Protein AF-A0AAE0P862-F1 (afdb_monomer)

Sequence (177 aa):
MATCDHIIDPSGDAPTTPPATFLVSSCHLILASPVFNAMLTGKWAESAKTDGKFNLNAEDFDTNALVVVMNVLHLKNRNVPKSISMQMLAKIAIVVDYYQIWETLELASSPWITHLKTTLISIMSPTLTTEIHMIIFTCWVFQDSACFREANKVAILRSREDMHSPPELPIPSDIIG

InterPro domains:
  IPR011333 SKP1/BTB/POZ domain superfamily [G3DSA:3.30.710.10] (2-139)
  IPR011333 SKP1/BTB/POZ domain superfamily [SSF54695] (21-106)

pLDDT: mean 78.79, std 18.02, range [23.92, 97.44]

Solvent-accessible surface area (backbone atoms only — not comparable to full-atom values): 10938 Å² total; per-residue (Å²): 143,83,84,88,77,85,81,78,74,91,64,93,66,74,86,74,74,76,83,87,82,83,91,77,62,63,66,45,42,37,75,59,10,70,50,42,29,49,56,68,69,34,92,64,24,66,84,36,46,58,97,91,38,79,69,80,90,60,87,94,52,61,68,67,34,50,51,42,52,54,25,54,62,66,69,37,58,91,74,40,71,80,67,74,52,71,70,52,48,34,51,33,35,54,55,29,58,73,36,58,29,42,79,80,39,45,79,71,42,48,59,41,51,54,51,49,53,52,49,55,72,73,44,85,49,88,76,47,69,86,49,44,64,48,50,31,50,35,22,54,57,68,66,34,62,70,57,26,53,52,45,47,50,54,53,54,56,48,59,51,59,66,57,75,64,67,81,90,62,95,68,68,76,92,72,75,126

Organism: NCBI:txid330526

Structure (mmCIF, N/CA/C/O backbone):
data_AF-A0AAE0P862-F1
#
_entry.id   AF-A0AAE0P862-F1
#
loop_
_atom_site.group_PDB
_atom_site.id
_atom_site.type_symbol
_atom_site.label_atom_id
_atom_site.label_alt_id
_atom_site.label_comp_id
_atom_site.label_asym_id
_atom_site.label_entity_id
_atom_site.label_seq_id
_atom_site.pdbx_PDB_ins_code
_atom_site.Cartn_x
_atom_site.Cartn_y
_atom_site.Cartn_z
_atom_site.occupancy
_atom_site.B_iso_or_equiv
_atom_site.auth_seq_id
_atom_site.auth_comp_id
_atom_site.auth_asym_id
_atom_site.auth_atom_id
_atom_site.pdbx_PDB_model_num
ATOM 1 N N . MET A 1 1 ? 4.952 11.021 37.638 1.00 42.19 1 MET A N 1
ATOM 2 C CA . MET A 1 1 ? 6.389 11.051 37.974 1.00 42.19 1 MET A CA 1
ATOM 3 C C . MET A 1 1 ? 6.705 9.745 38.688 1.00 42.19 1 MET A C 1
ATOM 5 O O . MET A 1 1 ? 6.232 9.581 39.800 1.00 42.19 1 MET A O 1
ATOM 9 N N . ALA A 1 2 ? 7.358 8.805 37.998 1.00 23.92 2 ALA A N 1
ATOM 10 C CA . ALA A 1 2 ? 7.900 7.529 38.502 1.00 23.92 2 ALA A CA 1
ATOM 11 C C . ALA A 1 2 ? 8.685 6.899 37.326 1.00 23.92 2 ALA A C 1
ATOM 13 O O . ALA A 1 2 ? 8.094 6.689 36.271 1.00 23.92 2 ALA A O 1
ATOM 14 N N . THR A 1 3 ? 10.007 7.098 37.301 1.00 27.52 3 THR A N 1
ATOM 15 C CA . THR A 1 3 ? 11.086 6.116 37.575 1.00 27.52 3 THR A CA 1
ATOM 16 C C . THR A 1 3 ? 11.313 5.116 36.439 1.00 27.52 3 THR A C 1
ATOM 18 O O . THR A 1 3 ? 10.521 4.207 36.219 1.00 27.52 3 THR A O 1
ATOM 21 N N . CYS A 1 4 ? 12.425 5.334 35.727 1.00 30.89 4 CYS A N 1
ATOM 22 C CA . CYS A 1 4 ? 13.049 4.390 34.811 1.00 30.89 4 CYS A CA 1
ATOM 23 C C . CYS A 1 4 ? 13.789 3.324 35.618 1.00 30.89 4 CYS A C 1
ATOM 25 O O . CYS A 1 4 ? 14.704 3.681 36.356 1.00 30.89 4 CYS A O 1
ATOM 27 N N . ASP A 1 5 ? 13.475 2.056 35.383 1.00 32.47 5 ASP A N 1
ATOM 28 C CA . ASP A 1 5 ? 14.405 0.963 35.637 1.00 32.47 5 ASP A CA 1
ATOM 29 C C . ASP A 1 5 ? 14.810 0.382 34.281 1.00 32.47 5 ASP A C 1
ATOM 31 O O . ASP A 1 5 ? 14.000 -0.175 33.539 1.00 32.47 5 ASP A O 1
ATOM 35 N N . HIS A 1 6 ? 16.080 0.584 33.927 1.00 41.25 6 HIS A N 1
ATOM 36 C CA . HIS A 1 6 ? 16.718 -0.103 32.813 1.00 41.25 6 HIS A CA 1
ATOM 37 C C . HIS A 1 6 ? 16.879 -1.575 33.196 1.00 41.25 6 HIS A C 1
ATOM 39 O O . HIS A 1 6 ? 17.812 -1.940 33.910 1.00 41.25 6 HIS A O 1
ATOM 45 N N . ILE A 1 7 ? 15.981 -2.427 32.706 1.00 43.72 7 ILE A N 1
ATOM 46 C CA . ILE A 1 7 ? 16.228 -3.866 32.656 1.00 43.72 7 ILE A CA 1
ATOM 47 C C . ILE A 1 7 ? 17.203 -4.093 31.499 1.00 43.72 7 ILE A C 1
ATOM 49 O O . ILE A 1 7 ? 16.844 -3.949 30.332 1.00 43.72 7 ILE A O 1
ATOM 53 N N . ILE A 1 8 ? 18.460 -4.374 31.837 1.00 42.78 8 ILE A N 1
ATOM 54 C CA . ILE A 1 8 ? 19.444 -4.920 30.904 1.00 42.78 8 ILE A CA 1
ATOM 55 C C . ILE A 1 8 ? 19.169 -6.424 30.835 1.00 42.78 8 ILE A C 1
ATOM 57 O O . ILE A 1 8 ? 19.361 -7.131 31.825 1.00 42.78 8 ILE A O 1
ATOM 61 N N . ASP A 1 9 ? 18.681 -6.892 29.690 1.00 45.12 9 ASP A N 1
ATOM 62 C CA . ASP A 1 9 ? 18.563 -8.318 29.380 1.00 45.12 9 ASP A CA 1
ATOM 63 C C . ASP A 1 9 ? 19.978 -8.922 29.231 1.00 45.12 9 ASP A C 1
ATOM 65 O O . ASP A 1 9 ? 20.789 -8.376 28.478 1.00 45.12 9 ASP A O 1
ATOM 69 N N . PRO A 1 10 ? 20.333 -9.992 29.969 1.00 45.62 10 PRO A N 1
ATOM 70 C CA . PRO A 1 10 ? 21.646 -10.625 29.881 1.00 45.62 10 PRO A CA 1
ATOM 71 C C . PRO A 1 10 ? 21.770 -11.620 28.713 1.00 45.62 10 PRO A C 1
ATOM 73 O O . PRO A 1 10 ? 22.815 -12.259 28.579 1.00 45.62 10 PRO A O 1
ATOM 76 N N . SER A 1 11 ? 20.744 -11.788 27.877 1.00 50.28 11 SER A N 1
ATOM 77 C CA . SER A 1 11 ? 20.839 -12.568 26.645 1.00 50.28 11 SER A CA 1
ATOM 78 C C . SER A 1 11 ? 21.301 -11.670 25.494 1.00 50.28 11 SER A C 1
ATOM 80 O O . SER A 1 11 ? 20.771 -10.588 25.271 1.00 50.28 11 SER A O 1
ATOM 82 N N . GLY A 1 12 ? 22.358 -12.081 24.791 1.00 48.97 12 GLY A N 1
ATOM 83 C CA . GLY A 1 12 ? 22.978 -11.334 23.691 1.00 48.97 12 GLY A CA 1
ATOM 84 C C . GLY A 1 12 ? 22.139 -11.264 22.413 1.00 48.97 12 GLY A C 1
ATOM 85 O O . GLY A 1 12 ? 22.707 -11.357 21.326 1.00 48.97 12 GLY A O 1
ATOM 86 N N . ASP A 1 13 ? 20.824 -11.108 22.531 1.00 49.50 13 ASP A N 1
ATOM 87 C CA . ASP A 1 13 ? 19.968 -10.761 21.410 1.00 49.50 13 ASP A CA 1
ATOM 88 C C . ASP A 1 13 ? 20.059 -9.251 21.163 1.00 49.50 13 ASP A C 1
ATOM 90 O O . ASP A 1 13 ? 20.063 -8.425 22.080 1.00 49.50 13 ASP A O 1
ATOM 94 N N . ALA A 1 14 ? 20.215 -8.884 19.889 1.00 50.91 14 ALA A N 1
ATOM 95 C CA . ALA A 1 14 ? 20.234 -7.494 19.450 1.00 50.91 14 ALA A CA 1
ATOM 96 C C . ALA A 1 14 ? 19.023 -6.746 20.036 1.00 50.91 14 ALA A C 1
ATOM 98 O O . ALA A 1 14 ? 17.965 -7.360 20.162 1.00 50.91 14 ALA A O 1
ATOM 99 N N . PRO A 1 15 ? 19.134 -5.442 20.368 1.00 44.25 15 PRO A N 1
ATOM 100 C CA . PRO A 1 15 ? 18.038 -4.700 20.978 1.00 44.25 15 PRO A CA 1
ATOM 101 C C . PRO A 1 15 ? 16.783 -4.831 20.112 1.00 44.25 15 PRO A C 1
ATOM 103 O O . PRO A 1 15 ? 16.676 -4.209 19.052 1.00 44.25 15 PRO A O 1
ATOM 106 N N . THR A 1 16 ? 15.846 -5.668 20.560 1.00 57.94 16 THR A N 1
ATOM 107 C CA . THR A 1 16 ? 14.546 -5.838 19.927 1.00 57.94 16 THR A CA 1
ATOM 108 C C . THR A 1 16 ? 13.864 -4.492 20.031 1.00 57.94 16 THR A C 1
ATOM 110 O O . THR A 1 16 ? 13.545 -4.017 21.123 1.00 57.94 16 THR A O 1
ATOM 113 N N . THR A 1 17 ? 13.726 -3.822 18.892 1.00 58.22 17 THR A N 1
ATOM 114 C CA . THR A 1 17 ? 13.016 -2.551 18.816 1.00 58.22 17 THR A CA 1
ATOM 115 C C . THR A 1 17 ? 11.616 -2.801 19.381 1.00 58.22 17 THR A C 1
ATOM 117 O O . THR A 1 17 ? 10.996 -3.793 18.993 1.00 58.22 17 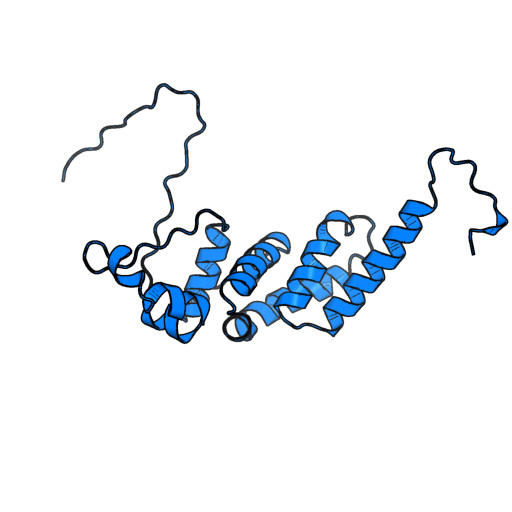THR A O 1
ATOM 120 N N . PRO A 1 18 ? 11.124 -1.986 20.331 1.00 66.69 18 PRO A N 1
ATOM 121 C CA . PRO A 1 18 ? 9.835 -2.254 20.949 1.00 66.69 18 PRO A CA 1
ATOM 122 C C . PRO A 1 18 ? 8.741 -2.313 19.871 1.00 66.69 18 PRO A C 1
ATOM 124 O O . PRO A 1 18 ? 8.782 -1.513 18.927 1.00 66.69 18 PRO A O 1
ATOM 127 N N . PRO A 1 19 ? 7.771 -3.237 19.991 1.00 71.81 19 PRO A N 1
ATOM 128 C CA . PRO A 1 19 ? 6.717 -3.398 19.000 1.00 71.81 19 PRO A CA 1
ATOM 129 C C . PRO A 1 19 ? 5.951 -2.084 18.817 1.00 71.81 19 PRO A C 1
ATOM 131 O O . PRO A 1 19 ? 5.503 -1.449 19.777 1.00 71.81 19 PRO A O 1
ATOM 134 N N . ALA A 1 20 ? 5.820 -1.649 17.564 1.00 81.69 20 ALA A N 1
ATOM 135 C CA . ALA A 1 20 ? 5.121 -0.417 17.233 1.00 81.69 20 ALA A CA 1
ATOM 136 C C . ALA A 1 20 ? 3.610 -0.614 17.409 1.00 81.69 20 ALA A C 1
ATOM 138 O O . ALA A 1 20 ? 3.003 -1.462 16.761 1.00 81.69 20 ALA A O 1
ATOM 139 N N . THR A 1 21 ? 2.993 0.191 18.275 1.00 85.75 21 THR A N 1
ATOM 140 C CA . THR A 1 21 ? 1.539 0.175 18.479 1.00 85.75 21 THR A CA 1
ATOM 141 C C . THR A 1 21 ? 0.897 1.371 17.789 1.00 85.75 21 THR A C 1
ATOM 143 O O . THR A 1 21 ? 1.302 2.516 18.000 1.00 85.75 21 THR A O 1
ATOM 146 N N . PHE A 1 22 ? -0.149 1.117 17.004 1.00 85.25 22 PHE A N 1
ATOM 147 C CA . PHE A 1 22 ? -0.911 2.149 16.306 1.00 85.25 22 PHE A CA 1
ATOM 148 C C . PHE A 1 22 ? -2.313 2.266 16.891 1.00 85.25 22 PHE A C 1
ATOM 150 O O . PHE A 1 22 ? -3.047 1.285 16.961 1.00 85.25 22 PHE A O 1
ATOM 157 N N . LEU A 1 23 ? -2.719 3.484 17.258 1.00 90.75 23 LEU A N 1
ATOM 158 C CA . LEU A 1 23 ? -4.118 3.766 17.565 1.00 90.75 23 LEU A CA 1
ATOM 159 C C . LEU A 1 23 ? -4.807 4.315 16.315 1.00 90.75 23 LEU A C 1
ATOM 161 O O . LEU A 1 23 ? -4.491 5.410 15.842 1.00 90.75 23 LEU A O 1
ATOM 165 N N . VAL A 1 24 ? -5.755 3.542 15.796 1.00 91.44 24 VAL A N 1
ATOM 166 C CA . VAL A 1 24 ? -6.480 3.819 14.553 1.00 91.44 24 VAL A CA 1
ATOM 167 C C . VAL A 1 24 ? -7.987 3.689 14.761 1.00 91.44 24 VAL A C 1
ATOM 169 O O . VAL A 1 24 ? -8.453 3.072 15.717 1.00 91.44 24 VAL A O 1
ATOM 172 N N . SER A 1 25 ? -8.763 4.311 13.880 1.00 93.69 25 SER A N 1
ATOM 173 C CA . SER A 1 25 ? -10.224 4.259 13.906 1.00 93.69 25 SER A CA 1
ATOM 174 C C . SER A 1 25 ? -10.722 3.019 13.177 1.00 93.69 25 SER A C 1
ATOM 176 O O . SER A 1 25 ? -10.521 2.887 11.969 1.00 93.69 25 SER A O 1
ATOM 178 N N . SER A 1 26 ? -11.447 2.153 13.885 1.00 92.44 26 SER A N 1
ATOM 179 C CA . SER A 1 26 ? -12.101 0.983 13.290 1.00 92.44 26 SER A CA 1
ATOM 180 C C . SER A 1 26 ? -13.072 1.362 12.171 1.00 92.44 26 SER A C 1
ATOM 182 O O . SER A 1 26 ? -13.165 0.638 11.190 1.00 92.44 26 SER A O 1
ATOM 184 N N . CYS A 1 27 ? -13.745 2.513 12.268 1.00 93.62 27 CYS A N 1
ATOM 185 C CA . CYS A 1 27 ? -14.682 2.979 11.244 1.00 93.62 27 CYS A CA 1
ATOM 186 C C . CYS A 1 27 ? -13.988 3.203 9.890 1.00 93.62 27 CYS A C 1
ATOM 188 O O . CYS A 1 27 ? -14.463 2.707 8.873 1.00 93.62 27 CYS A O 1
ATOM 190 N N . HIS A 1 28 ? -12.827 3.873 9.876 1.00 96.06 28 HIS A N 1
ATOM 191 C CA . HIS A 1 28 ? -12.066 4.076 8.636 1.00 96.06 28 HIS A CA 1
ATOM 192 C C . HIS A 1 28 ? -11.589 2.748 8.043 1.00 96.06 28 HIS A C 1
ATOM 194 O O . HIS A 1 28 ? -11.668 2.555 6.834 1.00 96.06 28 HIS A O 1
ATOM 200 N N . LEU A 1 29 ? -11.135 1.820 8.892 1.00 95.19 29 LEU A N 1
ATOM 201 C CA . LEU A 1 29 ? -10.683 0.505 8.440 1.00 95.19 29 LEU A CA 1
ATOM 202 C C . LEU A 1 29 ? -11.827 -0.314 7.824 1.00 95.19 29 LEU A C 1
ATOM 204 O O . LEU A 1 29 ? -11.674 -0.835 6.724 1.00 95.19 29 LEU A O 1
ATOM 208 N N . ILE A 1 30 ? -12.974 -0.388 8.509 1.00 94.69 30 ILE A N 1
ATOM 209 C CA . ILE A 1 30 ? -14.168 -1.124 8.062 1.00 94.69 30 ILE A CA 1
ATOM 210 C C . ILE A 1 30 ? -14.682 -0.583 6.725 1.00 94.69 30 ILE A C 1
ATOM 212 O O . ILE A 1 30 ? -15.033 -1.366 5.848 1.00 94.69 30 ILE A O 1
ATOM 216 N N . LEU A 1 31 ? -14.733 0.743 6.570 1.00 95.38 31 LEU A N 1
ATOM 217 C CA . LEU A 1 31 ? -15.232 1.370 5.346 1.00 95.38 31 LEU A CA 1
ATOM 218 C C . LEU A 1 31 ? -14.303 1.148 4.151 1.00 95.38 31 LEU A C 1
ATOM 220 O O . LEU A 1 31 ? -14.787 1.028 3.031 1.00 95.38 31 LEU A O 1
ATOM 224 N N . ALA A 1 32 ? -12.990 1.106 4.380 1.00 95.69 32 ALA A N 1
ATOM 225 C CA . ALA A 1 32 ? -12.017 0.979 3.303 1.00 95.69 32 ALA A CA 1
ATOM 226 C C . ALA A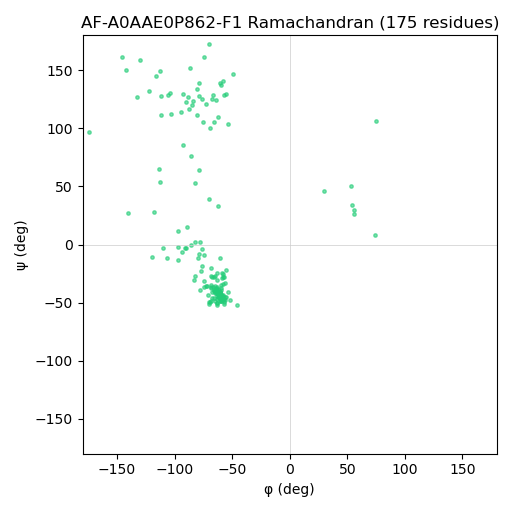 1 32 ? -11.787 -0.468 2.852 1.00 95.69 32 ALA A C 1
ATOM 228 O O . ALA A 1 32 ? -11.443 -0.690 1.696 1.00 95.69 32 ALA A O 1
ATOM 229 N N . SER A 1 33 ? -11.923 -1.445 3.756 1.00 95.88 33 SER A N 1
ATOM 230 C CA . SER A 1 33 ? -11.460 -2.816 3.527 1.00 95.88 33 SE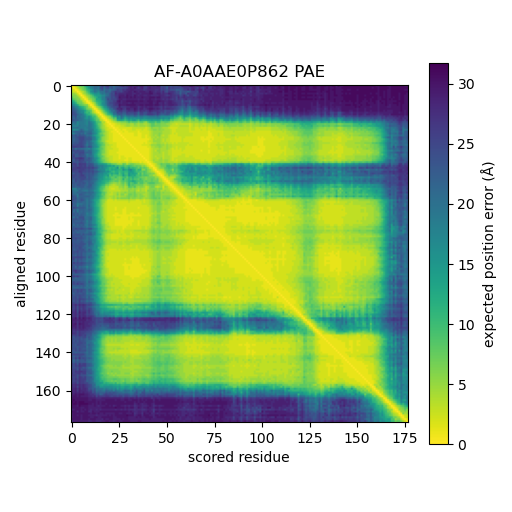R A CA 1
ATOM 231 C C . SER A 1 33 ? -12.515 -3.859 3.894 1.00 95.88 33 SER A C 1
ATOM 233 O O . SER A 1 33 ? -12.942 -3.919 5.054 1.00 95.88 33 SER A O 1
ATOM 235 N N . PRO A 1 34 ? -12.853 -4.784 2.977 1.00 95.06 34 PRO A N 1
ATOM 236 C CA . PRO A 1 34 ? -13.687 -5.932 3.321 1.00 95.06 34 PRO A CA 1
ATOM 237 C C . PRO A 1 34 ? -13.008 -6.852 4.350 1.00 95.06 34 PRO A C 1
ATOM 239 O O . PRO A 1 34 ? -13.687 -7.460 5.179 1.00 95.06 34 PRO A O 1
ATOM 242 N N . VAL A 1 35 ? -11.674 -6.919 4.345 1.00 93.81 35 VAL A N 1
ATOM 243 C CA . VAL A 1 35 ? -10.888 -7.731 5.283 1.00 93.81 35 VAL A CA 1
ATOM 244 C C . VAL A 1 35 ? -10.945 -7.138 6.688 1.00 93.81 35 VAL A C 1
ATOM 246 O O . VAL A 1 35 ? -11.298 -7.851 7.628 1.00 93.81 35 VAL A O 1
ATOM 249 N N . PHE A 1 36 ? -10.703 -5.831 6.851 1.00 93.12 36 PHE A N 1
ATOM 250 C CA . PHE A 1 36 ? -10.887 -5.190 8.157 1.00 93.12 36 PHE A CA 1
ATOM 251 C C . PHE A 1 36 ? -12.343 -5.231 8.617 1.00 93.12 36 PHE A C 1
ATOM 253 O O . PHE A 1 36 ? -12.587 -5.432 9.805 1.00 93.12 36 PHE A O 1
ATOM 260 N N . ASN A 1 37 ? -13.311 -5.091 7.706 1.00 93.31 37 ASN A N 1
ATOM 261 C CA . ASN A 1 37 ? -14.721 -5.254 8.044 1.00 93.31 37 ASN A CA 1
ATOM 262 C C . ASN A 1 37 ? -14.991 -6.635 8.656 1.00 93.31 37 ASN A C 1
ATOM 264 O O . ASN A 1 37 ? -15.527 -6.725 9.760 1.00 93.31 37 ASN A O 1
ATOM 268 N N . ALA A 1 38 ? -14.545 -7.708 8.000 1.00 90.69 38 ALA A N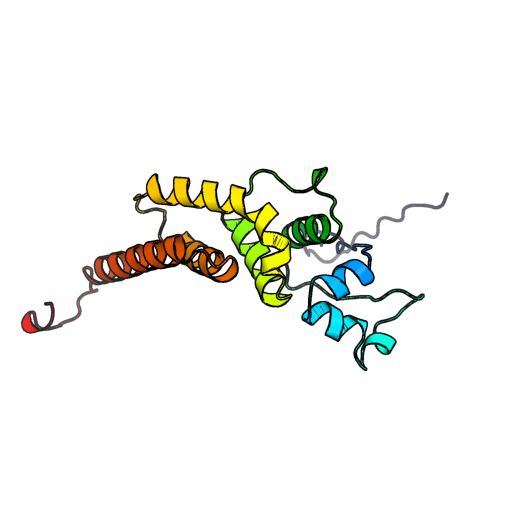 1
ATOM 269 C CA . ALA A 1 38 ? -14.690 -9.065 8.516 1.00 90.69 38 ALA A CA 1
ATOM 270 C C . ALA A 1 38 ? -13.979 -9.260 9.869 1.00 90.69 38 ALA A C 1
ATOM 272 O O . ALA A 1 38 ? -14.543 -9.877 10.773 1.00 90.69 38 ALA A O 1
ATOM 273 N N . MET A 1 39 ? -12.776 -8.698 10.037 1.00 88.38 39 MET A N 1
ATOM 274 C CA . MET A 1 39 ? -12.008 -8.780 11.288 1.00 88.38 39 MET A CA 1
ATOM 275 C C . MET A 1 39 ? -12.680 -8.043 12.457 1.00 88.38 39 MET A C 1
ATOM 277 O O . MET A 1 39 ? -12.671 -8.535 13.582 1.00 88.38 39 MET A O 1
ATOM 281 N N . LEU A 1 40 ? -13.267 -6.870 12.205 1.00 88.25 40 LEU A N 1
ATOM 282 C CA . LEU A 1 40 ? -13.764 -5.961 13.247 1.00 88.25 40 LEU A CA 1
ATOM 283 C C . LEU A 1 40 ? -15.268 -6.096 13.523 1.00 88.25 40 LEU A C 1
ATOM 285 O O . LEU A 1 40 ? -15.753 -5.583 14.531 1.00 88.25 40 LEU A O 1
ATOM 289 N N . THR A 1 41 ? -16.013 -6.778 12.652 1.00 87.00 41 THR A N 1
ATOM 290 C CA . THR A 1 41 ? -17.462 -7.010 12.815 1.00 87.00 41 THR A CA 1
ATOM 291 C C . THR A 1 41 ? -17.838 -8.490 12.897 1.00 87.00 41 THR A C 1
ATOM 293 O O . THR A 1 41 ? -18.971 -8.818 13.246 1.00 87.00 41 THR A O 1
ATOM 296 N N . GLY A 1 42 ? -16.903 -9.398 12.595 1.00 79.75 42 GLY A N 1
ATOM 297 C CA . GLY A 1 42 ? -17.137 -10.838 12.599 1.00 79.75 42 GLY A CA 1
ATOM 298 C C . GLY A 1 42 ? -17.336 -11.439 13.993 1.00 79.75 42 GLY A C 1
ATOM 299 O O . GLY A 1 42 ? -17.109 -10.811 15.021 1.00 79.75 42 GLY A O 1
ATOM 300 N N . LYS A 1 43 ? -17.708 -12.723 14.039 1.00 70.56 43 LYS A N 1
ATOM 301 C CA . LYS A 1 43 ? -17.984 -13.454 15.295 1.00 70.56 43 LYS A CA 1
ATOM 302 C C . LYS A 1 43 ? -16.796 -13.493 16.273 1.00 70.56 43 LYS A C 1
ATOM 304 O O . LYS A 1 43 ? -17.004 -13.628 17.470 1.00 70.56 43 LYS A O 1
ATOM 309 N N . TRP A 1 44 ? -15.571 -13.356 15.765 1.00 64.06 44 TRP A N 1
ATOM 310 C CA . TRP A 1 44 ? -14.321 -13.347 16.542 1.00 64.06 44 TRP A CA 1
ATOM 311 C C . TRP A 1 44 ? -13.886 -11.940 16.987 1.00 64.06 44 TRP A C 1
ATOM 313 O O . TRP A 1 44 ? -12.894 -11.783 17.698 1.00 64.06 44 TRP A O 1
ATOM 323 N N . ALA A 1 45 ? -14.631 -10.907 16.590 1.00 64.31 45 ALA A N 1
ATOM 324 C CA . ALA A 1 45 ? -14.333 -9.516 16.903 1.00 64.31 45 ALA A CA 1
ATOM 325 C C . ALA A 1 45 ? -14.420 -9.256 18.421 1.00 64.31 45 ALA A C 1
ATOM 327 O O . ALA A 1 45 ? -13.591 -8.542 18.979 1.00 64.31 45 ALA A O 1
ATOM 328 N N . GLU A 1 46 ? -15.379 -9.870 19.121 1.00 62.97 46 GLU A N 1
ATOM 329 C CA . GLU A 1 46 ? -15.540 -9.678 20.569 1.00 62.97 46 GLU A CA 1
ATOM 330 C C . GLU A 1 46 ? -14.372 -10.247 21.380 1.00 62.97 46 GLU A C 1
ATOM 332 O O . GLU A 1 46 ? -13.928 -9.597 22.322 1.00 62.97 46 GLU A O 1
ATOM 337 N N . SER A 1 47 ? -13.800 -11.386 20.971 1.00 60.44 47 SER A N 1
ATOM 338 C CA . SER A 1 47 ? -12.598 -11.947 21.609 1.00 60.44 47 SER A CA 1
ATOM 339 C C . SER A 1 47 ? -11.334 -11.114 21.381 1.00 60.44 47 SER A C 1
ATOM 341 O O . SER A 1 47 ? -10.379 -11.243 22.138 1.00 60.44 47 SER A O 1
ATOM 343 N N . ALA A 1 48 ? -11.324 -10.254 20.358 1.00 67.62 48 ALA A N 1
ATOM 344 C CA . ALA A 1 48 ? -10.212 -9.352 20.058 1.00 67.62 48 ALA A CA 1
ATOM 345 C C . ALA A 1 48 ? -10.334 -7.984 20.759 1.00 67.62 48 ALA A C 1
ATOM 347 O O . ALA A 1 48 ? -9.440 -7.141 20.621 1.00 67.62 48 ALA A O 1
ATOM 348 N N . LYS A 1 49 ? -11.435 -7.735 21.489 1.00 72.12 49 LYS A N 1
ATOM 349 C CA . LYS A 1 49 ? -11.635 -6.498 22.249 1.00 72.12 49 LYS A CA 1
ATOM 350 C C . LYS A 1 49 ? -11.046 -6.614 23.651 1.00 72.12 49 LYS A C 1
ATOM 352 O O . LYS A 1 49 ? -11.578 -7.332 24.490 1.00 72.12 49 LYS A O 1
ATOM 357 N N . THR A 1 50 ? -10.041 -5.795 23.935 1.00 71.94 50 THR A N 1
ATOM 358 C CA . THR A 1 50 ? -9.527 -5.567 25.295 1.00 71.94 50 THR A CA 1
ATOM 359 C C . THR A 1 50 ? -9.638 -4.075 25.591 1.00 71.94 50 THR A C 1
ATOM 361 O O . THR A 1 50 ? -9.309 -3.251 24.737 1.00 71.94 50 THR A O 1
ATOM 364 N N . ASP A 1 51 ? -10.171 -3.704 26.756 1.00 74.69 51 ASP A N 1
ATOM 365 C CA . ASP A 1 51 ? -10.396 -2.302 27.160 1.00 74.69 51 ASP A CA 1
ATOM 366 C C . ASP A 1 51 ? -11.216 -1.468 26.155 1.00 74.69 51 ASP A C 1
ATOM 368 O O . ASP A 1 51 ? -10.986 -0.274 25.949 1.00 74.69 51 ASP A O 1
ATOM 372 N N . GLY A 1 52 ? -12.175 -2.108 25.478 1.00 73.31 52 GLY A N 1
ATOM 373 C CA . GLY A 1 52 ? -13.026 -1.462 24.473 1.00 73.31 52 GLY A CA 1
ATOM 374 C C . GLY A 1 52 ? -12.331 -1.167 23.137 1.00 73.31 52 GLY A C 1
ATOM 375 O O . GLY A 1 52 ? -12.930 -0.521 22.277 1.00 73.31 52 GLY A O 1
ATOM 376 N N . LYS A 1 53 ? -11.097 -1.649 22.935 1.00 79.25 53 LYS A N 1
ATOM 377 C CA . LYS A 1 53 ? -10.322 -1.498 21.696 1.00 79.25 53 LYS A CA 1
ATOM 378 C C . LYS A 1 53 ? -10.055 -2.850 21.053 1.00 79.25 53 LYS A C 1
ATOM 380 O O . LYS A 1 53 ? -9.823 -3.832 21.747 1.00 79.25 53 LYS A O 1
ATOM 385 N N . PHE A 1 54 ? -10.051 -2.878 19.726 1.00 79.50 54 PHE A N 1
ATOM 386 C CA . PHE A 1 54 ? -9.590 -4.036 18.968 1.00 79.50 54 PHE A CA 1
ATOM 387 C C . PHE A 1 54 ? -8.068 -4.059 18.919 1.00 79.50 54 PHE A C 1
ATOM 389 O O . PHE A 1 54 ? -7.460 -3.070 18.509 1.00 79.50 54 PHE A O 1
ATOM 396 N N . ASN A 1 55 ? -7.475 -5.191 19.287 1.00 81.12 55 ASN A N 1
ATOM 397 C CA . ASN A 1 55 ? -6.048 -5.428 19.115 1.00 81.12 55 ASN A CA 1
ATOM 398 C C . ASN A 1 55 ? -5.854 -6.345 17.906 1.00 81.12 55 ASN A C 1
ATOM 400 O O . ASN A 1 55 ? -6.270 -7.502 17.927 1.00 81.12 55 ASN A O 1
ATOM 404 N N . LEU A 1 56 ? -5.267 -5.807 16.837 1.00 82.06 56 LEU A N 1
ATOM 405 C CA . LEU A 1 56 ? -4.927 -6.562 15.633 1.00 82.06 56 LEU A CA 1
ATOM 406 C C . LEU A 1 56 ? -3.416 -6.776 15.602 1.00 82.06 56 LEU A C 1
ATOM 408 O O . LEU A 1 56 ? -2.666 -5.810 15.735 1.00 82.06 56 LEU A O 1
ATOM 412 N N . ASN A 1 57 ? -2.986 -8.024 15.412 1.00 82.19 57 ASN A N 1
ATOM 413 C CA . ASN A 1 57 ? -1.583 -8.313 15.145 1.00 82.19 57 ASN A CA 1
ATOM 414 C C . ASN A 1 57 ? -1.265 -8.023 13.670 1.00 82.19 57 ASN A C 1
ATOM 416 O O . ASN A 1 57 ? -2.068 -8.334 12.789 1.00 82.19 57 ASN A O 1
ATOM 420 N N . ALA A 1 58 ? -0.108 -7.418 13.419 1.00 84.94 58 ALA A N 1
ATOM 421 C CA . ALA A 1 58 ? 0.358 -7.029 12.091 1.00 84.94 58 ALA A CA 1
ATOM 422 C C . ALA A 1 58 ? 1.871 -7.279 11.915 1.00 84.94 58 ALA A C 1
ATOM 424 O O . ALA A 1 58 ? 2.525 -6.585 11.141 1.00 84.94 58 ALA A O 1
ATOM 425 N N . GLU A 1 59 ? 2.417 -8.252 12.652 1.00 83.50 59 GLU A N 1
ATOM 426 C CA . GLU A 1 59 ? 3.839 -8.637 12.653 1.00 83.50 59 GLU A CA 1
ATOM 427 C C . GLU A 1 59 ? 4.381 -9.045 11.274 1.00 83.50 59 GLU A C 1
ATOM 429 O O . GLU A 1 59 ? 5.569 -8.873 11.014 1.00 83.50 59 GLU A O 1
ATOM 434 N N . ASP A 1 60 ? 3.519 -9.517 10.369 1.00 88.12 60 ASP A N 1
ATOM 435 C CA . ASP A 1 60 ? 3.911 -9.938 9.018 1.00 88.12 60 ASP A CA 1
ATOM 436 C C . ASP A 1 60 ? 4.221 -8.764 8.068 1.00 88.12 60 ASP A C 1
ATOM 438 O O . ASP A 1 60 ? 4.704 -8.970 6.951 1.00 88.12 60 ASP A O 1
ATOM 442 N N . PHE A 1 61 ? 3.939 -7.522 8.476 1.00 93.06 61 PHE A N 1
ATOM 443 C CA . PHE A 1 61 ? 4.073 -6.346 7.619 1.00 93.06 61 PHE A CA 1
ATOM 444 C C . PHE A 1 61 ? 5.187 -5.406 8.075 1.00 93.06 61 PHE A C 1
ATOM 446 O O . PHE A 1 61 ? 5.454 -5.217 9.259 1.00 93.06 61 PHE A O 1
ATOM 453 N N . ASP A 1 62 ? 5.792 -4.715 7.105 1.00 94.94 62 ASP A N 1
ATOM 454 C CA . ASP A 1 62 ? 6.722 -3.630 7.400 1.00 94.94 62 ASP A CA 1
ATOM 455 C C . ASP A 1 62 ? 6.003 -2.473 8.114 1.00 94.94 62 ASP A C 1
ATOM 457 O O . ASP A 1 62 ? 5.040 -1.891 7.604 1.00 94.94 62 ASP A O 1
ATOM 461 N N . THR A 1 63 ? 6.520 -2.106 9.286 1.00 94.44 63 THR A N 1
ATOM 462 C CA . THR A 1 63 ? 5.974 -1.053 10.147 1.00 94.44 63 THR A CA 1
ATOM 463 C C . THR A 1 63 ? 5.796 0.282 9.421 1.00 94.44 63 THR A C 1
ATOM 465 O O . THR A 1 63 ? 4.784 0.958 9.609 1.00 94.44 63 THR A O 1
ATOM 468 N N . ASN A 1 64 ? 6.744 0.686 8.570 1.00 95.69 64 ASN A N 1
ATOM 469 C CA . ASN A 1 64 ? 6.648 1.962 7.862 1.00 95.69 64 ASN A CA 1
ATOM 470 C C . ASN A 1 64 ? 5.621 1.888 6.726 1.00 95.69 64 ASN A C 1
ATOM 472 O O . ASN A 1 64 ? 4.914 2.867 6.478 1.00 95.69 64 ASN A O 1
ATOM 476 N N . ALA A 1 65 ? 5.518 0.746 6.042 1.00 96.62 65 ALA A N 1
ATOM 477 C CA . ALA A 1 65 ? 4.485 0.533 5.031 1.00 96.62 65 ALA A CA 1
ATOM 478 C C . ALA A 1 65 ? 3.083 0.628 5.655 1.00 96.62 65 ALA A C 1
ATOM 480 O O . ALA A 1 65 ? 2.228 1.347 5.132 1.00 96.62 65 ALA A O 1
ATOM 481 N N . LEU A 1 66 ? 2.881 0.007 6.824 1.00 96.00 66 LEU A N 1
ATOM 482 C CA . LEU A 1 66 ? 1.652 0.154 7.607 1.00 96.00 66 LEU A CA 1
ATOM 483 C C . LEU A 1 66 ? 1.377 1.617 7.959 1.00 96.00 66 LEU A C 1
ATOM 485 O O . LEU A 1 66 ? 0.264 2.084 7.746 1.00 96.00 66 LEU A O 1
ATOM 489 N N . VAL A 1 67 ? 2.371 2.374 8.435 1.00 95.94 67 VAL A N 1
ATOM 490 C CA . VAL A 1 67 ? 2.198 3.808 8.745 1.00 95.94 67 VAL A CA 1
ATOM 491 C C . VAL A 1 67 ? 1.675 4.587 7.539 1.00 95.94 67 VAL A C 1
ATOM 493 O O . VAL A 1 67 ? 0.755 5.396 7.684 1.00 95.94 67 VAL A O 1
ATOM 496 N N . VAL A 1 68 ? 2.232 4.352 6.349 1.00 97.44 68 VAL A N 1
ATOM 497 C CA . VAL A 1 68 ? 1.781 5.025 5.123 1.00 97.44 68 VAL A CA 1
ATOM 498 C C . VAL A 1 68 ? 0.334 4.657 4.809 1.00 97.44 68 VAL A C 1
ATOM 500 O O . VAL A 1 68 ? -0.489 5.557 4.639 1.00 97.44 68 VAL A O 1
ATOM 503 N N . VAL A 1 69 ? 0.004 3.364 4.803 1.00 97.12 69 VAL A N 1
ATOM 504 C CA . VAL A 1 69 ? -1.361 2.882 4.547 1.00 97.12 69 VAL A CA 1
ATOM 505 C C . VAL A 1 69 ? -2.345 3.475 5.553 1.00 97.12 69 VAL A C 1
ATOM 507 O O . VAL A 1 69 ? -3.359 4.048 5.161 1.00 97.12 69 VAL A O 1
ATOM 510 N N . MET A 1 70 ? -2.024 3.436 6.846 1.00 96.75 70 MET A N 1
ATOM 511 C CA . MET A 1 70 ? -2.887 3.983 7.892 1.00 96.75 70 MET A CA 1
ATOM 512 C C . MET A 1 70 ? -3.082 5.493 7.738 1.00 96.75 70 MET A C 1
ATOM 514 O O . MET A 1 70 ? -4.193 5.979 7.947 1.00 96.75 70 MET A O 1
ATOM 518 N N . ASN A 1 71 ? -2.050 6.243 7.339 1.00 97.31 71 ASN A N 1
ATOM 519 C CA . ASN A 1 71 ? -2.196 7.668 7.042 1.00 97.31 71 ASN A CA 1
ATOM 520 C C . ASN A 1 71 ? -3.139 7.916 5.856 1.00 97.31 71 ASN A C 1
ATOM 522 O O . ASN A 1 71 ? -3.956 8.833 5.946 1.00 97.31 71 ASN A O 1
ATOM 526 N N . VAL A 1 72 ? -3.074 7.101 4.796 1.00 97.12 72 VAL A N 1
ATOM 527 C CA . VAL A 1 72 ? -4.003 7.188 3.655 1.00 97.12 72 VAL A CA 1
ATOM 528 C C . VAL A 1 72 ? -5.437 6.893 4.102 1.00 97.12 72 VAL A C 1
ATOM 530 O O . VAL A 1 72 ? -6.314 7.731 3.905 1.00 97.12 72 VAL A O 1
ATOM 533 N N . LEU A 1 73 ? -5.670 5.771 4.795 1.00 96.88 73 LEU A N 1
ATOM 534 C CA . LEU A 1 73 ? -7.005 5.370 5.269 1.00 96.88 73 LEU A CA 1
ATOM 535 C C . LEU A 1 73 ? -7.651 6.407 6.206 1.00 96.88 73 LEU A C 1
ATOM 537 O O . LEU A 1 73 ? -8.870 6.527 6.264 1.00 96.88 73 LEU A O 1
ATOM 541 N N . HIS A 1 74 ? -6.835 7.169 6.939 1.00 96.31 74 HIS A N 1
ATOM 542 C CA . HIS A 1 74 ? -7.291 8.212 7.864 1.00 96.31 74 HIS A CA 1
ATOM 543 C C . HIS A 1 74 ? -7.262 9.623 7.263 1.00 96.31 74 HIS A C 1
ATOM 545 O O . HIS A 1 74 ? -7.375 10.598 8.009 1.00 96.31 74 HIS A O 1
ATOM 551 N N . LEU A 1 75 ? -7.064 9.753 5.947 1.00 95.44 75 LEU A N 1
ATOM 552 C CA . LEU A 1 75 ? -7.005 11.031 5.229 1.00 95.44 75 LEU A CA 1
ATOM 553 C C . LEU A 1 75 ? -5.945 12.002 5.780 1.00 95.44 75 LEU A C 1
ATOM 555 O O . LEU A 1 75 ? -6.028 13.222 5.612 1.00 95.44 75 LEU A O 1
ATOM 559 N N . LYS A 1 76 ? -4.892 11.475 6.412 1.00 95.88 76 LYS A N 1
ATOM 560 C CA . LYS A 1 76 ? -3.748 12.243 6.919 1.00 95.88 76 LYS A CA 1
ATOM 561 C C . LYS A 1 76 ? -2.754 12.517 5.791 1.00 95.88 76 LYS A C 1
ATOM 563 O O . LYS A 1 76 ? -1.561 12.264 5.925 1.00 95.88 76 LYS A O 1
ATOM 568 N N . ASN A 1 77 ? -3.238 13.081 4.684 1.00 92.94 77 ASN A N 1
ATOM 569 C CA . ASN A 1 77 ? -2.489 13.241 3.431 1.00 92.94 77 ASN A CA 1
ATOM 570 C C . ASN A 1 77 ? -1.181 14.035 3.585 1.00 92.94 77 ASN A C 1
ATOM 572 O O . ASN A 1 77 ? -0.227 13.797 2.855 1.00 92.94 77 ASN A O 1
ATOM 576 N N . ARG A 1 78 ? -1.092 14.945 4.567 1.00 95.94 78 ARG A N 1
ATOM 577 C CA . ARG A 1 78 ? 0.155 15.671 4.884 1.00 95.94 78 ARG A CA 1
ATOM 578 C C . ARG A 1 78 ? 1.290 14.756 5.361 1.00 95.94 78 ARG A C 1
ATOM 580 O O . ARG A 1 78 ? 2.448 15.130 5.222 1.00 95.94 78 ARG A O 1
ATOM 587 N N . ASN A 1 79 ? 0.953 13.588 5.901 1.00 96.12 79 ASN A N 1
ATOM 588 C CA . ASN A 1 79 ? 1.898 12.588 6.395 1.00 96.12 79 ASN A CA 1
ATOM 589 C C . ASN A 1 79 ? 2.173 11.484 5.360 1.00 96.12 79 ASN A C 1
ATOM 591 O O . ASN A 1 79 ? 2.949 10.571 5.635 1.00 96.12 79 ASN A O 1
ATOM 595 N N . VAL A 1 80 ? 1.520 11.534 4.195 1.00 96.69 80 VAL A N 1
ATOM 596 C CA . VAL A 1 80 ? 1.742 10.582 3.107 1.00 96.69 80 VAL A CA 1
ATOM 597 C C . VAL A 1 80 ? 2.947 11.065 2.290 1.00 96.69 80 VAL A C 1
ATOM 599 O O . VAL A 1 80 ? 2.944 12.208 1.820 1.00 96.69 80 VAL A O 1
ATOM 602 N N . PRO A 1 81 ? 3.999 10.243 2.121 1.00 95.50 81 PRO A N 1
ATOM 603 C CA . PRO A 1 81 ? 5.170 10.632 1.346 1.00 95.50 81 PRO A CA 1
ATOM 604 C C . PRO A 1 81 ? 4.812 10.939 -0.111 1.00 95.50 81 PRO A C 1
ATOM 606 O O . PRO A 1 81 ? 4.049 10.215 -0.745 1.00 95.50 81 PRO A O 1
ATOM 609 N N . LYS A 1 82 ? 5.407 11.990 -0.681 1.00 91.81 82 LYS A N 1
ATOM 610 C CA . LYS A 1 82 ? 5.212 12.339 -2.103 1.00 91.81 82 LYS A CA 1
ATOM 611 C C . LYS A 1 82 ? 6.012 11.443 -3.051 1.00 91.81 82 LYS A C 1
ATOM 613 O O . LYS A 1 82 ? 5.663 11.314 -4.218 1.00 91.81 82 LYS A O 1
ATOM 618 N N . SER A 1 83 ? 7.079 10.838 -2.545 1.00 91.12 83 SER A N 1
ATOM 619 C CA . SER A 1 83 ? 7.930 9.882 -3.243 1.00 91.12 83 SER A CA 1
ATOM 620 C C . SER A 1 83 ? 8.364 8.794 -2.268 1.00 91.12 83 SER A C 1
ATOM 622 O O . SER A 1 83 ? 8.486 9.038 -1.066 1.00 91.12 83 SER A O 1
ATOM 624 N N . ILE A 1 84 ? 8.585 7.594 -2.792 1.00 93.06 84 ILE A N 1
ATOM 625 C CA . ILE A 1 84 ? 9.035 6.417 -2.046 1.00 93.06 84 ILE A CA 1
ATOM 626 C C . ILE A 1 84 ? 9.956 5.577 -2.935 1.00 93.06 84 ILE A C 1
ATOM 628 O O . ILE A 1 84 ? 9.947 5.723 -4.158 1.00 93.06 84 ILE A O 1
ATOM 632 N N . SER A 1 85 ? 10.749 4.696 -2.324 1.00 91.06 85 SER A N 1
ATOM 633 C CA . SER A 1 85 ? 11.560 3.725 -3.062 1.00 91.06 85 SER A CA 1
ATOM 634 C C . SER A 1 85 ? 10.704 2.591 -3.638 1.00 91.06 85 SER A C 1
ATOM 636 O O . SER A 1 85 ? 9.604 2.320 -3.151 1.00 91.06 85 SER A O 1
ATOM 638 N N . MET A 1 86 ? 11.245 1.878 -4.631 1.00 87.62 86 MET A N 1
ATOM 639 C CA . MET A 1 86 ? 10.614 0.682 -5.205 1.00 87.62 86 MET A CA 1
ATOM 640 C C . MET A 1 86 ? 10.313 -0.376 -4.137 1.00 87.62 86 MET A C 1
ATOM 642 O O . MET A 1 86 ? 9.204 -0.898 -4.061 1.00 87.62 86 MET A O 1
ATOM 646 N N . GLN A 1 87 ? 11.279 -0.633 -3.255 1.00 90.62 87 GLN A N 1
ATOM 647 C CA . GLN A 1 87 ? 11.134 -1.596 -2.162 1.00 90.62 87 GLN A CA 1
ATOM 648 C C . GLN A 1 87 ? 10.017 -1.201 -1.186 1.00 90.62 87 GLN A C 1
ATOM 650 O O . GLN A 1 87 ? 9.247 -2.051 -0.747 1.00 90.62 87 GLN A O 1
ATOM 655 N N . MET A 1 88 ? 9.895 0.090 -0.861 1.00 94.94 88 MET A N 1
ATOM 656 C CA . MET A 1 88 ? 8.822 0.587 0.002 1.00 94.94 88 MET A CA 1
ATOM 657 C C . MET A 1 88 ? 7.452 0.459 -0.672 1.00 94.94 88 MET A C 1
ATOM 659 O O . MET A 1 88 ? 6.488 0.054 -0.028 1.00 94.94 88 MET A O 1
ATOM 663 N N . LEU A 1 89 ? 7.365 0.754 -1.971 1.00 94.25 89 LEU A N 1
ATOM 664 C CA . LEU A 1 89 ? 6.129 0.588 -2.732 1.00 94.25 89 LEU A CA 1
ATOM 665 C C . LEU A 1 89 ? 5.707 -0.884 -2.812 1.00 94.25 89 LEU A C 1
ATOM 667 O O . LEU A 1 89 ? 4.536 -1.181 -2.612 1.00 94.25 89 LEU A O 1
ATOM 671 N N . ALA A 1 90 ? 6.648 -1.810 -2.999 1.00 93.12 90 ALA A N 1
ATOM 672 C CA . ALA A 1 90 ? 6.362 -3.243 -2.965 1.00 93.12 90 ALA A CA 1
ATOM 673 C C . ALA A 1 90 ? 5.828 -3.696 -1.593 1.00 93.12 90 ALA A C 1
ATOM 675 O O . ALA A 1 90 ? 4.840 -4.421 -1.522 1.00 93.12 90 ALA A O 1
ATOM 676 N N . LYS A 1 91 ? 6.422 -3.210 -0.494 1.00 96.25 91 LYS A N 1
ATOM 677 C CA . LYS A 1 91 ? 5.927 -3.471 0.870 1.00 96.25 91 LYS A CA 1
ATOM 678 C C . LYS A 1 91 ? 4.515 -2.921 1.087 1.00 96.25 91 LYS A C 1
ATOM 680 O O . LYS A 1 91 ? 3.678 -3.605 1.665 1.00 96.25 91 LYS A O 1
ATOM 685 N N . ILE A 1 92 ? 4.227 -1.715 0.593 1.00 97.31 92 ILE A N 1
ATOM 686 C CA . ILE A 1 92 ? 2.871 -1.146 0.611 1.00 97.31 92 ILE A CA 1
ATOM 687 C C . ILE A 1 92 ? 1.920 -2.007 -0.229 1.00 97.31 92 ILE A C 1
ATOM 689 O O . ILE A 1 92 ? 0.811 -2.276 0.218 1.00 97.31 92 ILE A O 1
ATOM 693 N N . ALA A 1 93 ? 2.346 -2.477 -1.403 1.00 95.94 93 ALA A N 1
ATOM 694 C CA . ALA A 1 93 ? 1.535 -3.322 -2.275 1.00 95.94 93 ALA A CA 1
ATOM 695 C C . ALA A 1 93 ? 1.115 -4.632 -1.585 1.00 95.94 93 ALA A C 1
ATOM 697 O O . ALA A 1 93 ? -0.032 -5.036 -1.730 1.00 95.94 93 ALA A O 1
ATOM 698 N N . ILE A 1 94 ? 1.986 -5.241 -0.768 1.00 96.88 94 ILE A N 1
ATOM 699 C CA . ILE A 1 94 ? 1.643 -6.428 0.041 1.00 96.88 94 ILE A CA 1
ATOM 700 C C . ILE A 1 94 ? 0.493 -6.115 1.009 1.00 96.88 94 ILE A C 1
ATOM 702 O O . ILE A 1 94 ? -0.478 -6.863 1.086 1.00 96.88 94 ILE A O 1
ATOM 706 N N . VAL A 1 95 ? 0.573 -4.986 1.722 1.00 97.31 95 VAL A N 1
ATOM 707 C CA . VAL A 1 95 ? -0.484 -4.545 2.650 1.00 97.31 95 VAL A CA 1
ATOM 708 C C . VAL A 1 95 ? -1.788 -4.260 1.893 1.00 97.31 95 VAL A C 1
ATOM 710 O O . VAL A 1 95 ? -2.871 -4.622 2.351 1.00 97.31 95 VAL A O 1
ATOM 713 N N . VAL A 1 96 ? -1.686 -3.614 0.729 1.00 96.94 96 VAL A N 1
ATOM 714 C CA . VAL A 1 96 ? -2.829 -3.255 -0.121 1.00 96.94 96 VAL A CA 1
ATOM 715 C C . VAL A 1 96 ? -3.563 -4.481 -0.639 1.00 96.94 96 VAL A C 1
ATOM 717 O O . VAL A 1 96 ? -4.791 -4.507 -0.576 1.00 96.94 96 VAL A O 1
ATOM 720 N N . ASP A 1 97 ? -2.822 -5.464 -1.143 1.00 97.06 97 ASP A N 1
ATOM 721 C CA . ASP A 1 97 ? -3.359 -6.728 -1.639 1.00 97.06 97 ASP A CA 1
ATOM 722 C C . ASP A 1 97 ? -4.040 -7.503 -0.508 1.00 97.06 97 ASP A C 1
ATOM 724 O O . ASP A 1 97 ? -5.221 -7.840 -0.602 1.00 97.06 97 ASP A O 1
ATOM 728 N N . TYR A 1 98 ? -3.341 -7.663 0.622 1.00 96.50 98 TYR A N 1
ATOM 729 C CA . TYR A 1 98 ? -3.851 -8.410 1.768 1.00 96.50 98 TYR A CA 1
ATOM 730 C C . TYR A 1 98 ? -5.155 -7.828 2.318 1.00 96.50 98 TYR A C 1
ATOM 732 O O . TYR A 1 98 ? -6.120 -8.559 2.531 1.00 96.50 98 TYR A O 1
ATOM 740 N N . TYR A 1 99 ? -5.209 -6.509 2.534 1.00 96.06 99 TYR A N 1
ATOM 741 C CA . TYR A 1 99 ? -6.416 -5.849 3.037 1.00 96.06 99 TYR A CA 1
ATOM 742 C C . TYR A 1 99 ? -7.409 -5.467 1.931 1.00 96.06 99 TYR A C 1
ATOM 744 O O . TYR A 1 99 ? -8.478 -4.946 2.245 1.00 96.06 99 TYR A O 1
ATOM 752 N N . GLN A 1 100 ? -7.107 -5.739 0.660 1.00 96.62 100 GLN A N 1
ATOM 753 C CA . GLN A 1 100 ? -7.955 -5.426 -0.496 1.00 96.62 100 GLN A CA 1
ATOM 754 C C . GLN A 1 100 ? -8.376 -3.946 -0.554 1.00 96.62 100 GLN A C 1
ATOM 756 O O . GLN A 1 100 ? -9.553 -3.623 -0.684 1.00 96.62 100 GLN A O 1
ATOM 761 N N . ILE A 1 101 ? -7.403 -3.038 -0.439 1.00 96.62 101 ILE A N 1
ATOM 762 C CA . ILE A 1 101 ? -7.617 -1.575 -0.353 1.00 96.62 101 ILE A CA 1
ATOM 763 C C . ILE A 1 101 ? -6.992 -0.798 -1.520 1.00 96.62 101 ILE A C 1
ATOM 765 O O . ILE A 1 101 ? -6.596 0.359 -1.368 1.00 96.62 101 ILE A O 1
ATOM 769 N N . TRP A 1 102 ? -6.866 -1.426 -2.689 1.00 94.88 102 TRP A N 1
ATOM 770 C CA . TRP A 1 102 ? -6.199 -0.825 -3.849 1.00 94.88 102 TRP A CA 1
ATOM 771 C C . TRP A 1 102 ? -6.907 0.449 -4.338 1.00 94.88 102 TRP A C 1
ATOM 773 O O . TRP A 1 102 ? -6.225 1.445 -4.571 1.00 94.88 102 TRP A O 1
ATOM 783 N N . GLU A 1 103 ? -8.247 0.472 -4.372 1.00 92.81 103 GLU A N 1
ATOM 784 C CA . GLU A 1 103 ? -9.042 1.661 -4.741 1.00 92.81 103 GLU A CA 1
ATOM 785 C C . GLU A 1 103 ? -8.770 2.839 -3.800 1.00 92.81 103 GLU A C 1
ATOM 787 O O . GLU A 1 103 ? -8.578 3.974 -4.229 1.00 92.81 103 GLU A O 1
ATOM 792 N N . THR A 1 104 ? -8.683 2.572 -2.493 1.00 94.00 104 THR A N 1
ATOM 793 C CA . THR A 1 104 ? -8.442 3.629 -1.497 1.00 94.00 104 THR A CA 1
ATOM 794 C C . THR A 1 104 ? -7.043 4.233 -1.639 1.00 94.00 104 THR A C 1
ATOM 796 O O . THR A 1 104 ? -6.829 5.399 -1.301 1.00 94.00 104 THR A O 1
ATOM 799 N N . LEU A 1 105 ? -6.079 3.457 -2.143 1.00 94.56 105 LEU A N 1
ATOM 800 C CA . LEU A 1 105 ? -4.703 3.909 -2.333 1.00 94.56 105 LEU A CA 1
ATOM 801 C C . LEU A 1 105 ? -4.413 4.469 -3.730 1.00 94.56 105 LEU A C 1
ATOM 803 O O . LEU A 1 105 ? -3.336 5.035 -3.905 1.00 94.56 105 LEU A O 1
ATOM 807 N N . GLU A 1 106 ? -5.341 4.384 -4.685 1.00 91.75 106 GLU A N 1
ATOM 808 C CA . GLU A 1 106 ? -5.124 4.755 -6.092 1.00 91.75 106 GLU A CA 1
ATOM 809 C C . GLU A 1 106 ? -4.545 6.171 -6.252 1.00 91.75 106 GLU A C 1
ATOM 811 O O . GLU A 1 106 ? -3.532 6.387 -6.926 1.00 91.75 106 GLU A O 1
ATOM 816 N N . LEU A 1 107 ? -5.137 7.152 -5.565 1.00 91.38 107 LEU A N 1
ATOM 817 C CA . LEU A 1 107 ? -4.689 8.541 -5.659 1.00 91.38 107 LEU A CA 1
ATOM 818 C C . LEU A 1 107 ? -3.303 8.753 -5.033 1.00 91.38 107 LEU A C 1
ATOM 820 O O . LEU A 1 107 ? -2.504 9.540 -5.541 1.00 91.38 107 LEU A O 1
ATOM 824 N N . ALA A 1 108 ? -3.014 8.060 -3.929 1.00 92.38 108 ALA A N 1
ATOM 825 C CA . ALA A 1 108 ? -1.732 8.167 -3.240 1.00 92.38 108 ALA A CA 1
ATOM 826 C C . ALA A 1 108 ? -0.609 7.469 -4.021 1.00 92.38 108 ALA A C 1
ATOM 828 O O . ALA A 1 108 ? 0.519 7.960 -4.039 1.00 92.38 108 ALA A O 1
ATOM 829 N N . SER A 1 109 ? -0.918 6.352 -4.688 1.00 92.50 109 SER A N 1
ATOM 830 C CA . SER A 1 109 ? 0.058 5.521 -5.395 1.00 92.50 109 SER A CA 1
ATOM 831 C C . SER A 1 109 ? 0.400 6.021 -6.794 1.00 92.50 109 SER A C 1
ATOM 833 O O . SER A 1 109 ? 1.527 5.816 -7.246 1.00 92.50 109 SER A O 1
ATOM 835 N N . SER A 1 110 ? -0.507 6.744 -7.453 1.00 91.25 110 SER A N 1
ATOM 836 C CA . SER A 1 110 ? -0.300 7.325 -8.786 1.00 91.25 110 SER A CA 1
ATOM 837 C C . SER A 1 110 ? 1.057 8.041 -8.986 1.00 91.25 110 SER A C 1
ATOM 839 O O . SER A 1 110 ? 1.792 7.683 -9.922 1.00 91.25 110 SER A O 1
ATOM 841 N N . PRO A 1 111 ? 1.482 8.994 -8.124 1.00 90.75 111 PRO A N 1
ATOM 842 C CA . PRO A 1 111 ? 2.788 9.642 -8.275 1.00 90.75 111 PRO A CA 1
ATOM 843 C C . PRO A 1 111 ? 3.961 8.673 -8.077 1.00 90.75 111 PRO A C 1
ATOM 845 O O . PRO A 1 111 ? 4.974 8.785 -8.770 1.00 90.75 111 PRO A O 1
ATOM 848 N N . TRP A 1 112 ? 3.830 7.701 -7.171 1.00 92.31 112 TRP A N 1
ATOM 849 C CA . TRP A 1 112 ? 4.873 6.708 -6.911 1.00 92.31 112 TRP A CA 1
ATOM 850 C C . TRP A 1 112 ? 5.068 5.784 -8.117 1.00 92.31 112 TRP A C 1
ATOM 852 O O . TRP A 1 112 ? 6.194 5.592 -8.572 1.00 92.31 112 TRP A O 1
ATOM 862 N N . ILE A 1 113 ? 3.973 5.290 -8.700 1.00 86.75 113 ILE A N 1
ATOM 863 C CA . ILE A 1 113 ? 3.986 4.430 -9.892 1.00 86.75 113 ILE A CA 1
ATOM 864 C C . ILE A 1 113 ? 4.530 5.189 -11.108 1.00 86.75 113 ILE A C 1
ATOM 866 O O . ILE A 1 113 ? 5.320 4.650 -11.883 1.00 86.75 113 ILE A O 1
ATOM 870 N N . THR A 1 114 ? 4.166 6.462 -11.272 1.00 86.38 114 THR A N 1
ATOM 871 C CA . THR A 1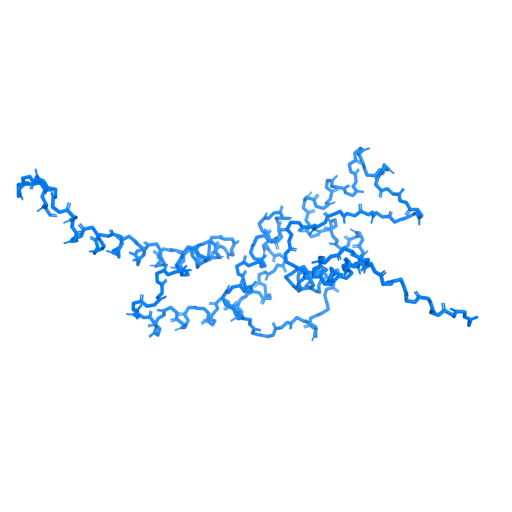 114 ? 4.698 7.303 -12.358 1.00 86.38 114 THR A CA 1
ATOM 872 C C . THR A 1 114 ? 6.219 7.447 -12.265 1.00 86.38 114 THR A C 1
ATOM 874 O O . THR A 1 114 ? 6.930 7.351 -13.272 1.00 86.38 114 THR A O 1
ATOM 877 N N . HIS A 1 115 ? 6.737 7.620 -11.047 1.00 81.31 115 HIS A N 1
ATOM 878 C CA . HIS A 1 115 ? 8.175 7.635 -10.814 1.00 81.31 115 HIS A CA 1
ATOM 879 C C . HIS A 1 115 ? 8.817 6.286 -11.176 1.00 81.31 115 HIS A C 1
ATOM 881 O O . HIS A 1 115 ? 9.809 6.268 -11.903 1.00 81.31 115 HIS A O 1
ATOM 887 N N . LEU A 1 116 ? 8.203 5.159 -10.785 1.00 75.06 116 LEU A N 1
ATOM 888 C CA . LEU A 1 116 ? 8.680 3.821 -11.161 1.00 75.06 116 LEU A CA 1
ATOM 889 C C . LEU A 1 116 ? 8.763 3.613 -12.672 1.00 75.06 116 LEU A C 1
ATOM 891 O O . LEU A 1 116 ? 9.756 3.088 -13.164 1.00 75.06 116 LEU A O 1
ATOM 895 N N . LYS A 1 117 ? 7.742 4.034 -13.423 1.00 74.31 117 LYS A N 1
ATOM 896 C CA . LYS A 1 117 ? 7.737 3.928 -14.890 1.00 74.31 117 LYS A CA 1
ATOM 897 C C . LYS A 1 117 ? 8.896 4.691 -15.520 1.00 74.31 117 LYS A C 1
ATOM 899 O O . LYS A 1 117 ? 9.514 4.208 -16.462 1.00 74.31 117 LYS A O 1
ATOM 904 N N . THR A 1 118 ? 9.208 5.865 -14.981 1.00 74.69 118 THR A N 1
ATOM 905 C CA . THR A 1 118 ? 10.339 6.673 -15.451 1.00 74.69 118 THR A CA 1
ATOM 906 C C . THR A 1 118 ? 11.661 5.946 -15.195 1.00 74.69 118 THR A C 1
ATOM 908 O O . THR A 1 118 ? 12.512 5.882 -16.078 1.00 74.69 118 THR A O 1
ATOM 911 N N . THR A 1 119 ? 11.801 5.325 -14.023 1.00 66.62 119 THR A N 1
ATOM 912 C CA . THR A 1 119 ? 12.940 4.468 -13.667 1.00 66.62 119 THR A CA 1
ATOM 913 C C . THR A 1 119 ? 13.041 3.246 -14.587 1.00 66.62 119 THR A C 1
ATOM 915 O O . THR A 1 119 ? 14.114 2.976 -15.108 1.00 66.62 119 THR A O 1
ATOM 918 N N . LEU A 1 120 ? 11.938 2.551 -14.880 1.00 65.44 120 LEU A N 1
ATOM 919 C CA . LEU A 1 120 ? 11.905 1.424 -15.823 1.00 65.44 120 LEU A CA 1
ATOM 920 C C . LEU A 1 120 ? 12.390 1.803 -17.227 1.00 65.44 120 LEU A C 1
ATOM 922 O O . LEU A 1 120 ? 13.209 1.097 -17.807 1.00 65.44 120 LEU A O 1
ATOM 926 N N . ILE A 1 121 ? 11.893 2.922 -17.758 1.00 64.50 121 ILE A N 1
ATOM 927 C CA . ILE A 1 121 ? 12.245 3.416 -19.097 1.00 64.50 121 ILE A CA 1
ATOM 928 C C . ILE A 1 121 ? 13.708 3.882 -19.140 1.00 64.50 121 ILE A C 1
ATOM 930 O O . ILE A 1 121 ? 14.400 3.665 -20.130 1.00 64.50 121 ILE A O 1
ATOM 934 N N . SER A 1 122 ? 14.190 4.505 -18.061 1.00 60.97 122 SER A N 1
ATOM 935 C CA . SER A 1 122 ? 15.564 5.009 -17.948 1.00 60.97 122 SER A CA 1
ATOM 936 C C . SER A 1 122 ? 16.596 3.890 -17.735 1.00 60.97 122 SER A C 1
ATOM 938 O O . SER A 1 122 ? 17.734 3.988 -18.187 1.00 60.97 122 SER A O 1
ATOM 940 N N . ILE A 1 123 ? 16.202 2.799 -17.070 1.00 54.44 123 ILE A N 1
ATOM 941 C CA . ILE A 1 123 ? 17.095 1.744 -16.578 1.00 54.44 123 ILE A CA 1
ATOM 942 C C . ILE A 1 123 ? 16.841 0.437 -17.337 1.00 54.44 123 ILE A C 1
ATOM 944 O O . ILE A 1 123 ? 16.755 -0.639 -16.751 1.00 54.44 123 ILE A O 1
ATOM 948 N N . MET A 1 124 ? 16.889 0.465 -18.670 1.00 54.38 124 MET A N 1
ATOM 949 C CA . MET A 1 124 ? 17.227 -0.728 -19.477 1.00 54.38 124 MET A CA 1
ATOM 950 C C . MET A 1 124 ? 18.668 -1.244 -19.193 1.00 54.38 124 MET A C 1
ATOM 952 O O . MET A 1 124 ? 19.350 -1.783 -20.056 1.00 54.38 124 MET A O 1
ATOM 956 N N . SER A 1 125 ? 19.131 -1.090 -17.951 1.00 54.12 125 SER A N 1
ATOM 957 C CA . SER A 1 125 ? 20.393 -1.522 -17.377 1.00 54.12 125 SER A CA 1
ATOM 958 C C . SER A 1 125 ? 20.278 -2.967 -16.861 1.00 54.12 125 SER A C 1
ATOM 960 O O . SER A 1 125 ? 19.189 -3.399 -16.446 1.00 54.12 125 SER A O 1
ATOM 962 N N . PRO A 1 126 ? 21.389 -3.721 -16.836 1.00 53.78 126 PRO A N 1
ATOM 963 C CA . PRO A 1 126 ? 21.464 -5.074 -16.277 1.00 53.78 126 PRO A CA 1
ATOM 964 C C . PRO A 1 126 ? 21.119 -5.194 -14.778 1.00 53.78 126 PRO A C 1
ATOM 966 O O . PRO A 1 126 ? 20.905 -6.300 -14.303 1.00 53.78 126 PRO A O 1
ATOM 969 N N . THR A 1 127 ? 21.000 -4.096 -14.022 1.00 53.75 127 THR A N 1
ATOM 970 C CA . THR A 1 127 ? 20.683 -4.116 -12.575 1.00 53.75 127 THR A CA 1
ATOM 971 C C . THR A 1 127 ? 19.200 -4.323 -12.235 1.00 53.75 127 THR A C 1
ATOM 973 O O . THR A 1 127 ? 18.865 -4.571 -11.080 1.00 53.75 127 THR A O 1
ATOM 976 N N . LEU A 1 128 ? 18.295 -4.229 -13.216 1.00 59.59 128 LEU A N 1
ATOM 977 C CA . LEU A 1 128 ? 16.839 -4.286 -12.997 1.00 59.59 128 LEU A CA 1
ATOM 978 C C . LEU A 1 128 ? 16.291 -5.721 -12.790 1.00 59.59 128 LEU A C 1
ATOM 980 O O . LEU A 1 128 ? 15.120 -5.894 -12.461 1.00 59.59 128 LEU A O 1
ATOM 984 N N . THR A 1 129 ? 17.101 -6.768 -12.979 1.00 62.19 129 THR A N 1
ATOM 985 C CA . THR A 1 129 ? 16.678 -8.174 -12.804 1.00 62.19 129 THR A CA 1
ATOM 986 C C . THR A 1 129 ? 16.268 -8.489 -11.369 1.00 62.19 129 THR A C 1
ATOM 988 O O . THR A 1 129 ? 15.257 -9.156 -11.160 1.00 62.19 129 THR A O 1
ATOM 991 N N . THR A 1 130 ? 16.980 -7.955 -10.376 1.00 65.44 130 THR A N 1
ATOM 992 C CA . THR A 1 130 ? 16.702 -8.242 -8.960 1.00 65.44 130 THR A CA 1
ATOM 993 C C . THR A 1 130 ? 15.340 -7.704 -8.512 1.00 65.44 130 THR A C 1
ATOM 995 O O . THR A 1 130 ? 14.715 -8.288 -7.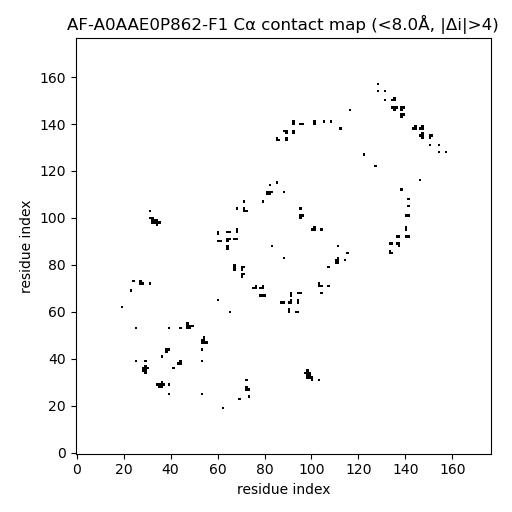634 1.00 65.44 130 THR A O 1
ATOM 998 N N . GLU A 1 131 ? 14.834 -6.634 -9.130 1.00 76.69 131 GLU A N 1
ATOM 999 C CA . GLU A 1 131 ? 13.612 -5.946 -8.684 1.00 76.69 131 GLU A CA 1
ATOM 1000 C C . GLU A 1 131 ? 12.414 -6.138 -9.631 1.00 76.69 131 GLU A C 1
ATOM 1002 O O . GLU A 1 131 ? 11.304 -5.707 -9.316 1.00 76.69 131 GLU A O 1
ATOM 1007 N N . ILE A 1 132 ? 12.584 -6.828 -10.770 1.00 81.31 132 ILE A N 1
ATOM 1008 C CA . ILE A 1 132 ? 11.523 -6.967 -11.785 1.00 81.31 132 ILE A CA 1
ATOM 1009 C C . ILE A 1 132 ? 10.260 -7.646 -11.238 1.00 81.31 132 ILE A C 1
ATOM 1011 O O . ILE A 1 132 ? 9.147 -7.260 -11.591 1.00 81.31 132 ILE A O 1
ATOM 1015 N N . HIS A 1 133 ? 10.410 -8.605 -10.321 1.00 84.81 133 HIS A N 1
ATOM 1016 C CA . HIS A 1 133 ? 9.281 -9.279 -9.680 1.00 84.81 133 HIS A CA 1
ATOM 1017 C C . HIS A 1 133 ? 8.471 -8.318 -8.793 1.00 84.81 133 HIS A C 1
ATOM 1019 O O . HIS A 1 133 ? 7.242 -8.349 -8.823 1.00 84.81 133 HIS A O 1
ATOM 1025 N N . MET A 1 134 ? 9.139 -7.410 -8.069 1.00 87.81 134 MET A N 1
ATOM 1026 C CA . MET A 1 134 ? 8.481 -6.378 -7.259 1.00 87.81 134 MET A CA 1
ATOM 1027 C C . MET A 1 134 ? 7.688 -5.420 -8.146 1.00 87.81 134 MET A C 1
ATOM 1029 O O . MET A 1 134 ? 6.600 -4.982 -7.775 1.00 87.81 134 MET A O 1
ATOM 1033 N N . ILE A 1 135 ? 8.226 -5.104 -9.327 1.00 87.00 135 ILE A N 1
ATOM 1034 C CA . ILE A 1 135 ? 7.593 -4.217 -10.306 1.00 87.00 135 ILE A CA 1
ATOM 1035 C C . ILE A 1 135 ? 6.347 -4.874 -10.886 1.00 87.00 135 ILE A C 1
ATOM 1037 O O . ILE A 1 135 ? 5.282 -4.261 -10.892 1.00 87.00 135 ILE A O 1
ATOM 1041 N N . ILE A 1 136 ? 6.464 -6.129 -11.323 1.00 88.69 136 ILE A N 1
ATOM 1042 C CA . ILE A 1 136 ? 5.335 -6.916 -11.826 1.00 88.69 136 ILE A CA 1
ATOM 1043 C C . ILE A 1 136 ? 4.237 -6.996 -10.760 1.00 88.69 136 ILE A C 1
ATOM 1045 O O . ILE A 1 136 ? 3.088 -6.675 -11.054 1.00 88.69 136 ILE A O 1
ATOM 1049 N N . PHE A 1 137 ? 4.590 -7.349 -9.520 1.00 91.69 137 PHE A N 1
ATOM 1050 C CA . PHE A 1 137 ? 3.634 -7.438 -8.418 1.00 91.69 137 PHE A CA 1
ATOM 1051 C C . PHE A 1 137 ? 2.955 -6.093 -8.130 1.00 91.69 137 PHE A C 1
ATOM 1053 O O . PHE A 1 137 ? 1.732 -6.012 -8.096 1.00 91.69 137 PHE A O 1
ATOM 1060 N N . THR A 1 138 ? 3.728 -5.011 -8.017 1.00 90.81 138 THR A N 1
ATOM 1061 C CA . THR A 1 138 ? 3.198 -3.659 -7.781 1.00 90.81 138 THR A CA 1
ATOM 1062 C C . THR A 1 138 ? 2.236 -3.236 -8.892 1.00 90.81 138 THR A C 1
ATOM 1064 O O . THR A 1 138 ? 1.137 -2.760 -8.615 1.00 90.81 138 THR A O 1
ATOM 1067 N N . CYS A 1 139 ? 2.616 -3.430 -10.157 1.00 89.06 139 CYS A N 1
ATOM 1068 C CA . CYS A 1 139 ? 1.770 -3.051 -11.286 1.00 89.06 139 CYS A CA 1
ATOM 1069 C C . CYS A 1 139 ? 0.505 -3.915 -11.386 1.00 89.06 139 CYS A C 1
ATOM 1071 O O . CYS A 1 139 ? -0.519 -3.425 -11.856 1.00 89.06 139 CYS A O 1
ATOM 1073 N N . TRP A 1 140 ? 0.538 -5.157 -10.896 1.00 92.56 140 TRP A N 1
ATOM 1074 C CA . TRP A 1 140 ? -0.657 -5.986 -10.752 1.00 92.56 140 TRP A CA 1
ATOM 1075 C C . TRP A 1 140 ? -1.593 -5.473 -9.648 1.00 92.56 140 TRP A C 1
ATOM 1077 O O . TRP A 1 140 ? -2.763 -5.222 -9.931 1.00 92.56 140 TRP A O 1
ATOM 1087 N N . VAL A 1 141 ? -1.077 -5.233 -8.434 1.00 94.31 141 VAL A N 1
ATOM 1088 C CA . VAL A 1 141 ? -1.870 -4.754 -7.281 1.00 94.31 141 VAL A CA 1
ATOM 1089 C C . VAL A 1 141 ? -2.564 -3.425 -7.584 1.00 94.31 141 VAL A C 1
ATOM 1091 O O . VAL A 1 141 ? -3.742 -3.253 -7.283 1.00 94.31 141 VAL A O 1
ATOM 1094 N N . PHE A 1 142 ? -1.854 -2.485 -8.211 1.00 89.50 142 PHE A N 1
ATOM 1095 C CA . PHE A 1 142 ? -2.397 -1.166 -8.551 1.00 89.50 142 PHE A CA 1
ATOM 1096 C C . PHE A 1 142 ? -3.072 -1.107 -9.932 1.00 89.50 142 PHE A C 1
ATOM 1098 O O . PHE A 1 142 ? -3.305 -0.019 -10.450 1.00 89.50 142 PHE A O 1
ATOM 1105 N N . GLN A 1 143 ? -3.380 -2.260 -10.535 1.00 89.69 143 GLN A N 1
ATOM 1106 C CA . GLN A 1 143 ? -4.124 -2.384 -11.797 1.00 89.69 143 GLN A CA 1
AT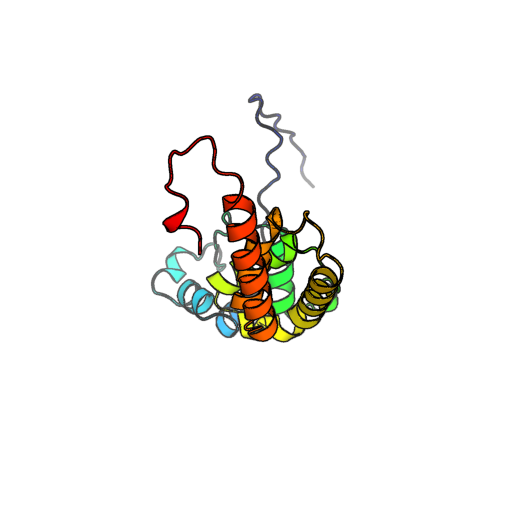OM 1107 C C . GLN A 1 143 ? -3.531 -1.611 -12.994 1.00 89.69 143 GLN A C 1
ATOM 1109 O O . GLN A 1 143 ? -4.225 -1.241 -13.945 1.00 89.69 143 GLN A O 1
ATOM 1114 N N . ASP A 1 144 ? -2.212 -1.428 -13.015 1.00 87.44 144 ASP A N 1
ATOM 1115 C CA . ASP A 1 144 ? -1.502 -0.758 -14.099 1.00 87.44 144 ASP A CA 1
ATOM 1116 C C . ASP A 1 144 ? -1.157 -1.745 -15.221 1.00 87.44 144 ASP A C 1
ATOM 1118 O O . ASP A 1 144 ? -0.022 -2.205 -15.372 1.00 87.44 144 ASP A O 1
ATOM 1122 N N . SER A 1 145 ? -2.163 -2.092 -16.027 1.00 89.06 145 SER A N 1
ATOM 1123 C CA . SER A 1 145 ? -2.037 -3.099 -17.093 1.00 89.06 145 SER A CA 1
ATOM 1124 C C . SER A 1 145 ? -0.923 -2.799 -18.107 1.00 89.06 145 SER A C 1
ATOM 1126 O O . SER A 1 145 ? -0.282 -3.720 -18.624 1.00 89.06 145 SER A O 1
ATOM 1128 N N . ALA A 1 146 ? -0.664 -1.518 -18.388 1.00 85.94 146 ALA A N 1
ATOM 1129 C CA . ALA A 1 146 ? 0.392 -1.096 -19.298 1.00 85.94 146 ALA A CA 1
ATOM 1130 C C . ALA A 1 146 ? 1.778 -1.367 -18.700 1.00 85.94 146 ALA A C 1
ATOM 1132 O O . ALA A 1 146 ? 2.604 -1.994 -19.366 1.00 85.94 146 ALA A O 1
ATOM 1133 N N . CYS A 1 147 ? 2.007 -0.958 -17.446 1.00 83.50 147 CYS A N 1
ATOM 1134 C CA . CYS A 1 147 ? 3.239 -1.280 -16.728 1.00 83.50 147 CYS A CA 1
ATOM 1135 C C . CYS A 1 147 ? 3.426 -2.793 -16.591 1.00 83.50 147 CYS A C 1
ATOM 1137 O O . CYS A 1 147 ? 4.490 -3.315 -16.916 1.00 83.50 147 CYS A O 1
ATOM 1139 N N . PHE A 1 148 ? 2.385 -3.502 -16.147 1.00 87.75 148 PHE A N 1
ATOM 1140 C CA . PHE A 1 148 ? 2.434 -4.939 -15.905 1.00 87.75 148 PHE A CA 1
ATOM 1141 C C . PHE A 1 148 ? 2.869 -5.698 -17.159 1.00 87.75 148 PHE A C 1
ATOM 1143 O O . PHE A 1 148 ? 3.777 -6.527 -17.106 1.00 87.75 148 PHE A O 1
ATOM 1150 N N . ARG A 1 149 ? 2.266 -5.381 -18.310 1.00 88.06 149 ARG A N 1
ATOM 1151 C CA . ARG A 1 149 ? 2.617 -6.006 -19.588 1.00 88.06 149 ARG A CA 1
ATOM 1152 C C . ARG A 1 149 ? 4.072 -5.748 -19.970 1.00 88.06 149 ARG A C 1
ATOM 1154 O O . ARG A 1 149 ? 4.740 -6.666 -20.435 1.00 88.06 149 ARG A O 1
ATOM 1161 N N . GLU A 1 150 ? 4.555 -4.524 -19.798 1.00 83.62 150 GLU A N 1
ATOM 1162 C CA . GLU A 1 150 ? 5.919 -4.169 -20.189 1.00 83.62 150 GLU A CA 1
ATOM 1163 C C . GLU A 1 150 ? 6.965 -4.808 -19.269 1.00 83.62 150 GLU A C 1
ATOM 1165 O O . GLU A 1 150 ? 7.918 -5.417 -19.750 1.00 83.62 150 GLU A O 1
ATOM 1170 N N . ALA A 1 151 ? 6.730 -4.790 -17.956 1.00 82.81 151 ALA A N 1
ATOM 1171 C CA . ALA A 1 151 ? 7.592 -5.455 -16.984 1.00 82.81 151 ALA A CA 1
ATOM 1172 C C . ALA A 1 151 ? 7.674 -6.974 -17.231 1.00 82.81 151 ALA A C 1
ATOM 1174 O O . ALA A 1 151 ? 8.762 -7.548 -17.193 1.00 82.81 151 ALA A O 1
ATOM 1175 N N . ASN A 1 152 ? 6.550 -7.622 -17.569 1.00 85.88 152 ASN A N 1
ATOM 1176 C CA . ASN A 1 152 ? 6.535 -9.044 -17.923 1.00 85.88 152 ASN A CA 1
ATOM 1177 C C . ASN A 1 152 ? 7.326 -9.344 -19.203 1.00 85.88 152 ASN A C 1
ATOM 1179 O O . ASN A 1 152 ? 8.067 -10.324 -19.239 1.00 85.88 152 ASN A O 1
ATOM 1183 N N . LYS A 1 153 ? 7.220 -8.509 -20.247 1.00 85.06 153 LYS A N 1
ATOM 1184 C CA . LYS A 1 153 ? 8.031 -8.689 -21.464 1.00 85.06 153 LYS A CA 1
ATOM 1185 C C . LYS A 1 153 ? 9.524 -8.640 -21.154 1.00 85.06 153 LYS A C 1
ATOM 1187 O O . LYS A 1 153 ? 10.258 -9.507 -21.616 1.00 85.06 153 LYS A O 1
ATOM 1192 N N . VAL A 1 154 ? 9.962 -7.657 -20.362 1.00 80.94 154 VAL A N 1
ATOM 1193 C CA . VAL A 1 154 ? 11.371 -7.521 -19.957 1.00 80.94 154 VAL A CA 1
ATOM 1194 C C . 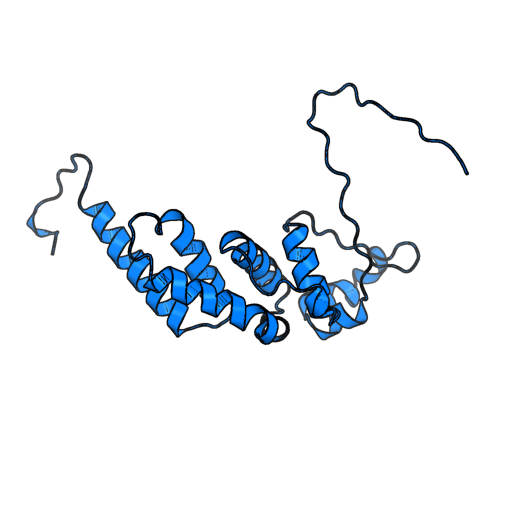VAL A 1 154 ? 11.830 -8.750 -19.171 1.00 80.94 154 VAL A C 1
ATOM 1196 O O . VAL A 1 154 ? 12.895 -9.290 -19.463 1.00 80.94 154 VAL A O 1
ATOM 1199 N N . ALA A 1 155 ? 11.018 -9.227 -18.222 1.00 82.25 155 ALA A N 1
ATOM 1200 C CA . ALA A 1 155 ? 11.324 -10.432 -17.453 1.00 82.25 155 ALA A CA 1
ATOM 1201 C C . ALA A 1 155 ? 11.482 -11.674 -18.351 1.00 82.25 155 ALA A C 1
ATOM 1203 O O . ALA A 1 155 ? 12.447 -12.420 -18.205 1.00 82.25 155 ALA A O 1
ATOM 1204 N N . ILE A 1 156 ? 10.573 -11.868 -19.316 1.00 83.00 156 ILE A N 1
ATOM 1205 C CA . ILE A 1 156 ? 10.608 -13.006 -20.248 1.00 83.00 156 ILE A CA 1
ATOM 1206 C C . ILE A 1 156 ? 11.833 -12.944 -21.165 1.00 83.00 156 ILE A C 1
ATOM 1208 O O . ILE A 1 156 ? 12.498 -13.961 -21.352 1.00 83.00 156 ILE A O 1
ATOM 1212 N N . LEU A 1 157 ? 12.133 -11.778 -21.749 1.00 79.94 157 LEU A N 1
ATOM 1213 C CA . LEU A 1 157 ? 13.277 -11.621 -22.653 1.00 79.94 157 LEU A CA 1
ATOM 1214 C C . LEU A 1 157 ? 14.596 -11.938 -21.940 1.00 79.94 157 LEU A C 1
ATOM 1216 O O . LEU A 1 157 ? 15.402 -12.704 -22.457 1.00 79.94 157 LEU A O 1
ATOM 1220 N N . ARG A 1 158 ? 14.772 -11.438 -20.715 1.00 73.00 158 ARG A N 1
ATOM 1221 C CA . ARG A 1 158 ? 15.998 -11.662 -19.937 1.00 73.00 158 ARG A CA 1
ATOM 1222 C C . ARG A 1 158 ? 16.131 -13.084 -19.408 1.00 73.00 158 ARG A C 1
ATOM 1224 O O . ARG A 1 158 ? 17.219 -13.640 -19.441 1.00 73.00 158 ARG A O 1
ATOM 1231 N N . SER A 1 159 ? 15.022 -13.717 -19.020 1.00 73.56 159 SER A N 1
ATOM 1232 C CA . SER A 1 159 ? 15.036 -15.140 -18.658 1.00 73.56 159 SER A CA 1
ATOM 1233 C C . SER A 1 159 ? 15.549 -16.029 -19.797 1.00 73.56 159 SER A C 1
ATOM 1235 O O . SER A 1 159 ? 16.085 -17.100 -19.522 1.00 73.56 159 SER A O 1
ATOM 1237 N N . ARG A 1 160 ? 15.379 -15.619 -21.063 1.00 68.81 160 ARG A N 1
ATOM 1238 C CA . ARG A 1 160 ? 15.948 -16.325 -22.220 1.00 68.81 160 ARG A CA 1
ATOM 1239 C C . ARG A 1 160 ? 17.438 -16.029 -22.398 1.00 68.81 160 A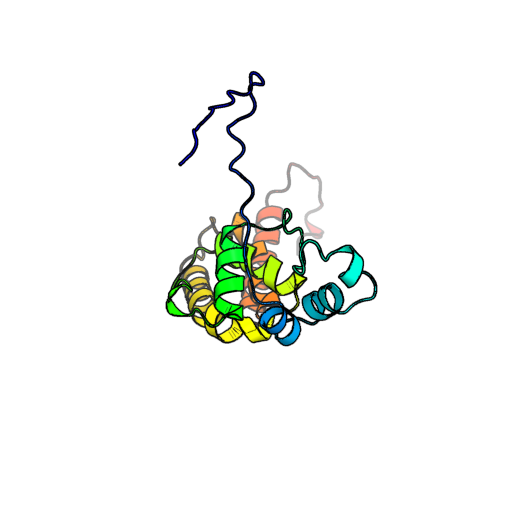RG A C 1
ATOM 1241 O O . ARG A 1 160 ? 18.187 -16.951 -22.690 1.00 68.81 160 ARG A O 1
ATOM 1248 N N . GLU A 1 161 ? 17.869 -14.788 -22.173 1.00 63.94 161 GLU A N 1
ATOM 1249 C CA . GLU A 1 161 ? 19.288 -14.392 -22.201 1.00 63.94 161 GLU A CA 1
ATOM 1250 C C . GLU A 1 161 ? 20.133 -15.172 -21.183 1.00 63.94 161 GLU A C 1
ATOM 1252 O O . GLU A 1 161 ? 21.173 -15.717 -21.550 1.00 63.94 161 GLU A O 1
ATOM 1257 N N . ASP A 1 162 ? 19.642 -15.331 -19.951 1.00 59.34 162 ASP A N 1
ATOM 1258 C CA . ASP A 1 162 ? 20.314 -16.127 -18.911 1.00 59.34 162 ASP A CA 1
ATOM 1259 C C . ASP A 1 162 ? 20.393 -17.623 -19.279 1.00 59.34 162 ASP A C 1
ATOM 1261 O O . ASP A 1 162 ? 21.322 -18.330 -18.886 1.00 59.34 162 ASP A O 1
ATOM 1265 N N . MET A 1 163 ? 19.451 -18.111 -20.093 1.00 55.19 163 MET A N 1
ATOM 1266 C CA . MET A 1 163 ? 19.425 -19.491 -20.585 1.00 55.19 163 MET A CA 1
ATOM 1267 C C . MET A 1 163 ? 20.446 -19.744 -21.710 1.00 55.19 163 MET A C 1
ATOM 1269 O O . MET A 1 163 ? 20.805 -20.895 -21.956 1.00 55.19 163 MET A O 1
ATOM 1273 N N . HIS A 1 164 ? 20.959 -18.697 -22.369 1.00 56.09 164 HIS A N 1
ATOM 1274 C CA . HIS A 1 164 ? 21.976 -18.812 -23.425 1.00 56.09 164 HIS A CA 1
ATOM 1275 C C . HIS A 1 164 ? 23.404 -19.054 -22.897 1.00 56.09 164 HIS A C 1
ATOM 1277 O O . HIS A 1 164 ? 24.327 -19.199 -23.697 1.00 56.09 164 HIS A O 1
ATOM 1283 N N . SER A 1 165 ? 23.589 -19.183 -21.577 1.00 55.47 165 SER A N 1
ATOM 1284 C CA . SER A 1 165 ? 24.815 -19.712 -20.958 1.00 55.47 165 SER A CA 1
ATOM 1285 C C . SER A 1 165 ? 24.555 -21.059 -20.260 1.00 55.47 165 SER A C 1
ATOM 1287 O O . SER A 1 165 ? 24.645 -21.137 -19.033 1.00 55.47 165 SER A O 1
ATOM 1289 N N . PRO A 1 166 ? 24.193 -22.134 -20.988 1.00 52.19 166 PRO A N 1
ATOM 1290 C CA . PRO A 1 166 ? 23.991 -23.431 -20.361 1.00 52.19 166 PRO A CA 1
ATOM 1291 C C . PRO A 1 166 ? 25.333 -23.962 -19.816 1.00 52.19 166 PRO A C 1
ATOM 1293 O O . PRO A 1 166 ? 26.311 -24.019 -20.566 1.00 52.19 166 PRO A O 1
ATOM 1296 N N . PRO A 1 167 ? 25.414 -24.375 -18.537 1.00 58.06 167 PRO A N 1
ATOM 1297 C CA . PRO A 1 167 ? 26.580 -25.085 -18.025 1.00 58.06 167 PRO A CA 1
ATOM 1298 C C . PRO A 1 167 ? 26.672 -26.440 -18.732 1.00 58.06 167 PRO A C 1
ATOM 1300 O O . PRO A 1 167 ? 25.846 -27.292 -18.451 1.00 58.06 167 PRO A O 1
ATOM 1303 N N . GLU A 1 168 ? 27.613 -26.606 -19.672 1.00 60.06 168 GLU A N 1
ATOM 1304 C CA . GLU A 1 168 ? 28.034 -27.874 -20.317 1.00 60.06 168 GLU A CA 1
ATOM 1305 C C . GLU A 1 168 ? 26.954 -28.971 -20.434 1.00 60.06 168 GLU A C 1
ATOM 1307 O O . GLU A 1 168 ? 27.182 -30.142 -20.129 1.00 60.06 168 GLU A O 1
ATOM 1312 N N . LEU A 1 169 ? 25.749 -28.614 -20.876 1.00 58.06 169 LEU A N 1
ATOM 1313 C CA . LEU A 1 169 ? 24.690 -29.590 -21.094 1.00 58.06 169 LEU A CA 1
ATOM 1314 C C . LEU A 1 169 ? 24.747 -30.039 -22.559 1.00 58.06 169 LEU A C 1
ATOM 1316 O O . LEU A 1 169 ? 24.770 -29.186 -23.450 1.00 58.06 169 LEU A O 1
ATOM 1320 N N . PRO A 1 170 ? 24.751 -31.356 -22.841 1.00 61.66 170 PRO A N 1
ATOM 1321 C CA . PRO A 1 170 ? 24.828 -31.892 -24.193 1.00 61.66 170 PRO A CA 1
ATOM 1322 C C . PRO A 1 170 ? 23.446 -31.809 -24.850 1.00 61.66 170 PRO A C 1
ATOM 1324 O O . PRO A 1 170 ? 22.803 -32.824 -25.115 1.00 61.66 170 PRO A O 1
ATOM 1327 N N . ILE A 1 171 ? 22.943 -30.592 -25.050 1.00 59.62 171 ILE A N 1
ATOM 1328 C CA . ILE A 1 171 ? 21.666 -30.363 -25.722 1.00 59.62 171 ILE A CA 1
ATOM 1329 C C . ILE A 1 171 ? 21.957 -30.217 -27.222 1.00 59.62 171 ILE A C 1
ATOM 1331 O O . ILE A 1 171 ? 22.752 -29.354 -27.600 1.00 59.62 171 ILE A O 1
ATOM 1335 N N . PRO A 1 172 ? 21.352 -31.054 -28.084 1.00 56.75 172 PRO A N 1
ATOM 1336 C CA . PRO A 1 172 ? 21.539 -30.976 -29.528 1.00 56.75 172 PRO A CA 1
ATOM 1337 C C . PRO A 1 172 ? 21.109 -29.617 -30.090 1.00 56.75 172 PRO A C 1
ATOM 1339 O O . PRO A 1 172 ? 20.049 -29.095 -29.740 1.00 56.75 172 PRO A O 1
ATOM 1342 N N . SER A 1 173 ? 21.915 -29.081 -31.007 1.00 56.78 173 SER A N 1
ATOM 1343 C CA . SER A 1 173 ? 21.764 -27.763 -31.643 1.00 56.78 173 SER A CA 1
ATOM 1344 C C . SER A 1 173 ? 20.411 -27.547 -32.330 1.00 56.78 173 SER A C 1
ATOM 1346 O O . SER A 1 173 ? 19.993 -26.410 -32.515 1.00 56.78 173 SER A O 1
ATOM 1348 N N . ASP A 1 174 ? 19.719 -28.628 -32.686 1.00 60.81 174 ASP A N 1
ATOM 1349 C CA . ASP A 1 174 ? 18.486 -28.610 -33.480 1.00 60.81 174 ASP A CA 1
ATOM 1350 C C . ASP A 1 174 ? 17.240 -28.167 -32.691 1.00 60.81 174 ASP A C 1
ATOM 1352 O O . ASP A 1 174 ? 16.153 -28.058 -33.256 1.00 60.81 174 ASP A O 1
ATOM 1356 N N . ILE A 1 175 ? 17.373 -27.931 -31.380 1.00 59.69 175 ILE A N 1
ATOM 1357 C CA . ILE A 1 175 ? 16.255 -27.601 -30.477 1.00 59.69 175 ILE A CA 1
ATOM 1358 C C . ILE A 1 175 ? 16.263 -26.113 -30.072 1.00 59.69 175 ILE A C 1
ATOM 1360 O O . ILE A 1 175 ? 15.273 -25.608 -29.541 1.00 59.69 175 ILE A O 1
ATOM 1364 N N . ILE A 1 176 ? 17.342 -25.376 -30.353 1.00 50.97 176 ILE A N 1
ATOM 1365 C CA . ILE A 1 176 ? 17.441 -23.941 -30.055 1.00 50.97 176 ILE A CA 1
ATOM 1366 C C . ILE A 1 176 ? 16.993 -23.162 -31.298 1.00 50.97 176 ILE A C 1
ATOM 1368 O O . ILE A 1 176 ? 17.803 -22.828 -32.161 1.00 50.97 176 ILE A O 1
ATOM 1372 N N . GLY A 1 177 ? 15.679 -22.953 -31.406 1.00 45.28 177 GLY A N 1
ATOM 1373 C CA . GLY A 1 177 ? 15.050 -22.084 -32.408 1.00 45.28 177 GLY A CA 1
ATOM 1374 C C . GLY A 1 177 ? 15.030 -20.616 -32.008 1.00 45.28 177 GLY A C 1
ATOM 1375 O O . GLY A 1 177 ? 14.941 -20.335 -30.789 1.00 45.28 177 GLY A O 1
#

Nearest PDB structures (foldseek):
  8gab-assembly2_C  TM=5.077E-01  e=7.858E+00  synthetic construct
  8f6q-assembly1_A  TM=3.270E-01  e=3.749E+00  synthetic construct
  5cwn-assembly1_A  TM=2.561E-01  e=6.033E+00  synthetic construct

Foldseek 3Di:
DDDDDDDDDPDPDDPPDPDDDDDADLVLLLVQFPQSVCCCVPPCNVVQDDPNDGDDDDVVADPVLVVLVRCLSVVVVVPHDLEDDLVSLLRVLVVCVVRVRLVSCLVSCVSHLVVVVVVVVVPPDPPCQVCLVSQLSSCVSNVVPVSNVVSVVSNVVVVVVVVVPDDPDPDDPVPPD

Mean predicted aligned error: 11.59 Å

Radius of gyration: 22.26 Å; Cα contacts (8 Å, |Δi|>4): 122; chains: 1; bounding box: 46×48×72 Å

Secondary structure (DSSP, 8-state):
---------SS-----PPPPP----HHHHHHH-HHHHHHHHSTTTGGGEETTEE----TTS-HHHHHHHHHHHTT-GGGS-S---HHHHHHHHHHHHHHT-HHHHHHHHHHHHHHHHHHHHH--SGGGGTTHHHHHHHHHHTT-HHHHHHHHHHHHHHHHHHHTS-SS----GGG--